Protein AF-A0A7T1MFI9-F1 (afdb_monomer)

Sequence (339 aa):
MRSNTWGQFLAPCPDPQATAVLEPGALDSFQLHDSIHRIPADLWSRWVQLCFHFAHLRQGDLEVSCRLLRHEEDRSQWRLLIPHQEVSGASVRIDSFDAAIDIATGELVELYPPEGWVPAGSSHSHNTMTLDRFSSIDDASELGCPGLHIVLSHINTTRRTYLATASITANHRRFYLPDAAAVIDLTPIAATFHPAVLEVIQPQRPSRGWLLPVPSPTRQSRSACRTERPAHLSPSFTHEAAREPDSWPTSEAQEDLDWALHAVWEAIQEAFLCAEAYQLDRDDVLAEVIDAIRHSYAQHSTLLDNPLTWLDDHDLDHPSDGTDRPVPSTPQGLPISEW

Radius of gyration: 28.03 Å; Cα contacts (8 Å, |Δi|>4): 430; chains: 1; bounding box: 81×83×74 Å

Nearest PDB structures (foldseek):
  4d10-assembly1_N  TM=3.549E-01  e=3.007E-03  Homo sapiens
  2o96-assembly1_B  TM=3.688E-01  e=2.873E-02  Homo sapiens
  7nvu-assembly1_M  TM=2.340E-01  e=8.104E+00  Homo sapiens

Structure (mmCIF, N/CA/C/O backbone):
data_AF-A0A7T1MFI9-F1
#
_entry.id   AF-A0A7T1MFI9-F1
#
loop_
_atom_site.group_PDB
_atom_site.id
_atom_site.type_symbol
_atom_site.label_atom_id
_atom_site.label_alt_id
_atom_site.label_comp_id
_atom_site.label_asym_id
_atom_site.label_entity_id
_atom_site.label_seq_id
_atom_site.pdbx_PDB_ins_code
_atom_site.Cartn_x
_atom_site.Cartn_y
_atom_site.Cartn_z
_atom_site.occupancy
_atom_site.B_iso_or_equiv
_atom_site.auth_seq_id
_atom_site.auth_comp_id
_atom_site.auth_asym_id
_atom_site.auth_atom_id
_atom_site.pdbx_PDB_model_num
ATOM 1 N N . MET A 1 1 ? -0.229 6.244 35.120 1.00 29.30 1 MET A N 1
ATOM 2 C CA . MET A 1 1 ? 0.637 6.943 34.148 1.00 29.30 1 MET A CA 1
ATOM 3 C C . MET A 1 1 ? -0.008 6.765 32.787 1.00 29.30 1 MET A C 1
ATOM 5 O O . MET A 1 1 ? -0.295 5.632 32.435 1.00 29.30 1 MET A O 1
ATOM 9 N N . ARG A 1 2 ? -0.394 7.865 32.130 1.00 26.20 2 ARG A N 1
ATOM 10 C CA . ARG A 1 2 ? -1.126 7.856 30.853 1.00 26.20 2 ARG A CA 1
ATOM 11 C C . ARG A 1 2 ? -0.130 7.632 29.711 1.00 26.20 2 ARG A C 1
ATOM 13 O O . ARG A 1 2 ? 0.966 8.179 29.768 1.00 26.20 2 ARG A O 1
ATOM 20 N N . SER A 1 3 ? -0.507 6.770 28.770 1.00 27.55 3 SER A N 1
ATOM 21 C CA . SER A 1 3 ? 0.304 6.262 27.663 1.00 27.55 3 SER A CA 1
ATOM 22 C C . SER A 1 3 ? 0.828 7.380 26.766 1.00 27.55 3 SER A C 1
ATOM 24 O O . SER A 1 3 ? 0.120 8.348 26.494 1.00 27.55 3 SER A O 1
ATOM 26 N N . ASN A 1 4 ? 2.068 7.218 26.304 1.00 26.45 4 ASN A N 1
ATOM 27 C CA . ASN A 1 4 ? 2.730 8.137 25.388 1.00 26.45 4 ASN A CA 1
ATOM 28 C C . ASN A 1 4 ? 1.965 8.207 24.062 1.00 26.45 4 ASN A C 1
ATOM 30 O O . ASN A 1 4 ? 2.011 7.290 23.248 1.00 26.45 4 ASN A O 1
ATOM 34 N N . THR A 1 5 ? 1.265 9.316 23.865 1.00 30.05 5 THR A N 1
ATOM 35 C CA . THR A 1 5 ? 0.785 9.786 22.571 1.00 30.05 5 THR A CA 1
ATOM 36 C C . THR A 1 5 ? 1.984 10.153 21.701 1.00 30.05 5 THR A C 1
ATOM 38 O O . THR A 1 5 ? 2.697 11.105 22.018 1.00 30.05 5 THR A O 1
ATOM 41 N N . TRP A 1 6 ? 2.200 9.349 20.655 1.00 32.59 6 TRP A N 1
ATOM 42 C CA . TRP A 1 6 ? 2.695 9.716 19.323 1.00 32.59 6 TRP A CA 1
ATOM 43 C C . TRP A 1 6 ? 3.402 11.075 19.263 1.00 32.59 6 TRP A C 1
ATOM 45 O O . TRP A 1 6 ? 2.764 12.119 19.123 1.00 32.59 6 TRP A O 1
ATOM 55 N N . GLY A 1 7 ? 4.729 11.088 19.386 1.00 26.81 7 GLY A N 1
ATOM 56 C CA . GLY A 1 7 ? 5.462 12.328 19.157 1.00 26.81 7 GLY A CA 1
ATOM 57 C C . GLY A 1 7 ? 5.506 12.606 17.655 1.00 26.81 7 GLY A C 1
ATOM 58 O O . GLY A 1 7 ? 5.959 11.774 16.891 1.00 26.81 7 GLY A O 1
ATOM 59 N N . GLN A 1 8 ? 4.962 13.742 17.231 1.00 40.41 8 GLN A N 1
ATOM 60 C CA . GLN A 1 8 ? 5.213 14.416 15.944 1.00 40.41 8 GLN A CA 1
ATOM 61 C C . GLN A 1 8 ? 5.406 13.478 14.734 1.00 40.41 8 GLN A C 1
ATOM 63 O O . GLN A 1 8 ? 6.438 13.442 14.070 1.00 40.41 8 GLN A O 1
ATOM 68 N N . PHE A 1 9 ? 4.322 12.725 14.540 1.00 39.09 9 PHE A N 1
ATOM 69 C CA . PHE A 1 9 ? 3.905 11.761 13.520 1.00 39.09 9 PHE A CA 1
ATOM 70 C C . PHE A 1 9 ? 4.658 10.438 13.385 1.00 39.09 9 PHE A C 1
ATOM 72 O O . PHE A 1 9 ? 3.989 9.466 13.056 1.00 39.09 9 PHE A O 1
ATOM 79 N N . LEU A 1 10 ? 5.924 10.333 13.806 1.00 36.28 10 LEU A N 1
ATOM 80 C CA . LEU A 1 10 ? 6.631 9.061 14.070 1.00 36.28 10 LEU A CA 1
ATOM 81 C C . LEU A 1 10 ? 7.832 9.266 15.028 1.00 36.28 10 LEU A C 1
ATOM 83 O O . LEU A 1 10 ? 8.977 8.980 14.688 1.00 36.28 10 LEU A O 1
ATOM 87 N N . ALA A 1 11 ? 7.623 9.794 16.235 1.00 28.80 11 ALA A N 1
ATOM 88 C CA . ALA A 1 11 ? 8.682 9.876 17.241 1.00 28.80 11 ALA A CA 1
ATOM 89 C C . ALA A 1 11 ? 8.833 8.538 17.983 1.00 28.80 11 ALA A C 1
ATOM 91 O O . ALA A 1 11 ? 7.830 7.898 18.316 1.00 28.80 11 ALA A O 1
ATOM 92 N N . PRO A 1 12 ? 10.077 8.150 18.304 1.00 33.72 12 PRO A N 1
ATOM 93 C CA . PRO A 1 12 ? 10.402 6.879 18.935 1.00 33.72 12 PRO A CA 1
ATOM 94 C C . PRO A 1 12 ? 9.632 6.633 20.242 1.00 33.72 12 PRO A C 1
ATOM 96 O O . PRO A 1 12 ? 9.554 7.484 21.132 1.00 33.72 12 PRO A O 1
ATOM 99 N N . CYS A 1 13 ? 9.106 5.409 20.353 1.00 38.06 13 CYS A N 1
ATOM 100 C CA . CYS A 1 13 ? 8.680 4.768 21.597 1.00 38.06 13 CYS A CA 1
ATOM 101 C C . CYS A 1 13 ? 9.869 4.723 22.592 1.00 38.06 13 CYS A C 1
ATOM 103 O O . CYS A 1 13 ? 11.012 4.823 22.144 1.00 38.06 13 CYS A O 1
ATOM 105 N N . PRO A 1 14 ? 9.669 4.581 23.921 1.00 36.59 14 PRO A N 1
ATOM 106 C CA . PRO A 1 14 ? 10.748 4.561 24.913 1.00 36.59 14 PRO A CA 1
ATOM 107 C C . PRO A 1 14 ? 11.651 3.311 24.831 1.00 36.59 14 PRO A C 1
ATOM 109 O O . PRO A 1 14 ? 11.695 2.506 25.751 1.00 36.59 14 PRO A O 1
ATOM 112 N N . ASP A 1 15 ? 12.402 3.169 23.744 1.00 42.00 15 ASP A N 1
ATOM 113 C CA . ASP A 1 15 ? 13.745 2.589 23.703 1.00 42.00 15 ASP A CA 1
ATOM 114 C C . ASP A 1 15 ? 14.567 3.365 22.655 1.00 42.00 15 ASP A C 1
ATOM 116 O O . ASP A 1 15 ? 14.839 2.872 21.561 1.00 42.00 15 ASP A O 1
ATOM 120 N N . PRO A 1 16 ? 14.953 4.620 22.953 1.00 40.53 16 PRO A N 1
ATOM 121 C CA . PRO A 1 16 ? 15.651 5.490 22.008 1.00 40.53 16 PRO A CA 1
ATOM 122 C C . PRO A 1 16 ? 17.082 5.029 21.682 1.00 40.53 16 PRO A C 1
ATOM 124 O O . PRO A 1 16 ? 17.798 5.756 20.995 1.00 40.53 16 PRO A O 1
ATOM 127 N N . GLN A 1 17 ? 17.533 3.873 22.186 1.00 39.91 17 GLN A N 1
ATOM 128 C CA . GLN A 1 17 ? 18.858 3.337 21.879 1.00 39.91 17 GLN A CA 1
ATOM 129 C C . GLN A 1 17 ? 18.856 1.954 21.216 1.00 39.91 17 GLN A C 1
ATOM 131 O O . GLN A 1 17 ? 19.933 1.523 20.809 1.00 39.91 17 GLN A O 1
ATOM 136 N N . ALA A 1 18 ? 17.716 1.256 21.104 1.00 43.00 18 ALA A N 1
ATOM 137 C CA . ALA A 1 18 ? 17.672 -0.122 20.594 1.00 43.00 18 ALA A CA 1
ATOM 138 C C . ALA A 1 18 ? 18.755 -1.015 21.246 1.00 43.00 18 ALA A C 1
ATOM 1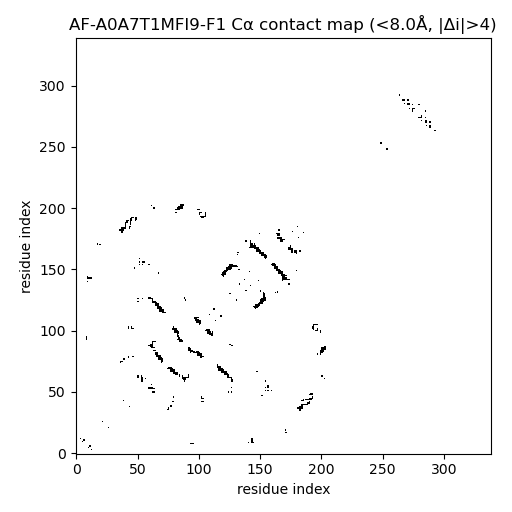40 O O . ALA A 1 18 ? 19.453 -1.778 20.577 1.00 43.00 18 ALA A O 1
ATOM 141 N N . THR A 1 19 ? 18.968 -0.859 22.559 1.00 40.06 19 THR A N 1
ATOM 142 C CA . THR A 1 19 ? 20.114 -1.483 23.265 1.00 40.06 19 THR A CA 1
ATOM 143 C C . THR A 1 19 ? 19.919 -2.954 23.585 1.00 40.06 19 THR A C 1
ATOM 145 O O . THR A 1 19 ? 20.857 -3.614 24.037 1.00 40.06 19 THR A O 1
ATOM 148 N N . ALA A 1 20 ? 18.737 -3.499 23.308 1.00 41.00 20 ALA A N 1
ATOM 149 C CA . ALA A 1 20 ? 18.560 -4.934 23.245 1.00 41.00 20 ALA A CA 1
ATOM 150 C C . ALA A 1 20 ? 19.338 -5.466 22.032 1.00 41.00 20 ALA A C 1
ATOM 152 O O . ALA A 1 20 ? 18.823 -5.567 20.918 1.00 41.00 20 ALA A O 1
ATOM 153 N N . VAL A 1 21 ? 20.609 -5.804 22.256 1.00 44.31 21 VAL A N 1
ATOM 154 C CA . VAL A 1 21 ? 21.359 -6.676 21.359 1.00 44.31 21 VAL A CA 1
ATOM 155 C C . VAL A 1 21 ? 20.561 -7.971 21.287 1.00 44.31 21 VAL A C 1
ATOM 157 O O . VAL A 1 21 ? 20.540 -8.755 22.231 1.00 44.31 21 VAL A O 1
ATOM 160 N N . LEU A 1 22 ? 19.844 -8.161 20.181 1.00 44.41 22 LEU A N 1
ATOM 161 C CA . LEU A 1 22 ? 19.311 -9.465 19.832 1.00 44.41 22 LEU A CA 1
ATOM 162 C C . LEU A 1 22 ? 20.515 -10.403 19.749 1.00 44.41 22 LEU A C 1
ATOM 164 O O . LEU A 1 22 ? 21.368 -10.232 18.875 1.00 44.41 22 LEU A O 1
ATOM 168 N N . GLU A 1 23 ? 20.606 -11.329 20.703 1.00 49.91 23 GLU A N 1
ATOM 169 C CA . GLU A 1 23 ? 21.609 -12.391 20.697 1.00 49.91 23 GLU A CA 1
ATOM 170 C C . GLU A 1 23 ? 21.606 -13.074 19.317 1.00 49.91 23 GLU A C 1
ATOM 172 O O . GLU A 1 23 ? 20.541 -13.164 18.702 1.00 49.91 23 GLU A O 1
ATOM 177 N N . PRO A 1 24 ? 22.744 -13.573 18.804 1.00 47.91 24 PRO A N 1
ATOM 178 C CA . PRO A 1 24 ? 22.820 -14.179 17.471 1.00 47.91 24 PRO A CA 1
ATOM 179 C C . PRO A 1 24 ? 21.733 -15.233 17.175 1.00 47.91 24 PRO A C 1
ATOM 181 O O . PRO A 1 24 ? 21.293 -15.333 16.037 1.00 47.91 24 PRO A O 1
ATOM 184 N N . GLY A 1 25 ? 21.228 -15.938 18.198 1.00 46.06 25 GLY A N 1
ATOM 185 C CA . GLY A 1 25 ? 20.122 -16.902 18.073 1.00 46.06 25 GLY A CA 1
ATOM 186 C C . GLY A 1 25 ? 18.699 -16.316 18.111 1.00 46.06 25 GLY A C 1
ATOM 187 O O . GLY A 1 25 ? 17.734 -17.032 17.865 1.00 46.06 25 GLY A O 1
ATOM 188 N N . ALA A 1 26 ? 18.519 -15.027 18.405 1.00 45.28 26 ALA A N 1
ATOM 189 C CA . ALA A 1 26 ? 17.205 -14.383 18.360 1.00 45.28 26 ALA A CA 1
ATOM 190 C C . ALA A 1 26 ? 16.721 -14.168 16.914 1.00 45.28 26 ALA A C 1
ATOM 192 O O . ALA A 1 26 ? 15.517 -14.109 16.668 1.00 45.28 26 ALA A O 1
ATOM 193 N N . LEU A 1 27 ? 17.647 -14.121 15.950 1.00 45.91 27 LEU A N 1
ATOM 194 C CA . LEU A 1 27 ? 17.333 -14.086 14.520 1.00 45.91 27 LEU A CA 1
ATOM 195 C C . LEU A 1 27 ? 16.913 -15.457 13.979 1.00 45.91 27 LEU A C 1
ATOM 197 O O . LEU A 1 27 ? 16.028 -15.512 13.131 1.00 45.91 27 LEU A O 1
ATOM 201 N N . ASP A 1 28 ? 17.439 -16.551 14.542 1.00 44.19 28 ASP A N 1
ATOM 202 C CA . ASP A 1 28 ? 17.020 -17.922 14.199 1.00 44.19 28 ASP A CA 1
ATOM 203 C C . ASP A 1 28 ? 15.538 -18.179 14.541 1.00 44.19 28 ASP A C 1
ATOM 205 O O . ASP A 1 28 ? 14.906 -19.086 13.995 1.00 44.19 28 ASP A O 1
ATOM 209 N N . SER A 1 29 ? 14.972 -17.352 15.430 1.00 41.22 29 SER A N 1
ATOM 210 C CA . SER A 1 29 ? 13.567 -17.386 15.845 1.00 41.22 29 SER A CA 1
ATOM 211 C C . SER A 1 29 ? 12.644 -16.423 15.089 1.00 41.22 29 SER A C 1
ATOM 213 O O . SER A 1 29 ? 11.431 -16.482 15.291 1.00 41.22 29 SER A O 1
ATOM 215 N N . PHE A 1 30 ? 13.168 -15.568 14.199 1.00 47.62 30 PHE A N 1
ATOM 216 C CA . PHE A 1 30 ? 12.350 -14.699 13.340 1.00 47.62 30 PHE A CA 1
ATOM 217 C C . PHE A 1 30 ? 11.821 -15.486 12.134 1.00 47.62 30 PHE A C 1
ATOM 219 O O . PHE A 1 30 ? 12.081 -15.185 10.973 1.00 47.62 30 PHE A O 1
ATOM 226 N N . GLN A 1 31 ? 11.074 -16.544 12.428 1.00 51.88 31 GLN A N 1
ATOM 227 C CA . GLN A 1 31 ? 10.309 -17.273 11.432 1.00 51.88 31 GLN A CA 1
ATOM 228 C C . GLN A 1 31 ? 8.936 -16.618 11.330 1.00 51.88 31 GLN A C 1
ATOM 230 O O . GLN A 1 31 ? 8.268 -16.377 12.341 1.00 51.88 31 GLN A O 1
ATOM 235 N N . LEU A 1 32 ? 8.512 -16.314 10.102 1.00 55.94 32 LEU A N 1
ATOM 236 C CA . LEU A 1 32 ? 7.108 -16.027 9.847 1.00 55.94 32 LEU A CA 1
ATOM 237 C C . LEU A 1 32 ? 6.316 -17.237 10.337 1.00 55.94 32 LEU A C 1
ATOM 239 O O . LEU A 1 32 ? 6.547 -18.355 9.891 1.00 55.94 32 LEU A O 1
ATOM 243 N N . HIS A 1 33 ? 5.423 -17.020 11.297 1.00 63.56 33 HIS A N 1
ATOM 244 C CA . HIS A 1 33 ? 4.591 -18.099 11.801 1.00 63.56 33 HIS A CA 1
ATOM 245 C C . HIS A 1 33 ? 3.706 -18.616 10.658 1.00 63.56 33 HIS A C 1
ATOM 247 O O . HIS A 1 33 ? 3.069 -17.810 9.979 1.00 63.56 33 HIS A O 1
ATOM 253 N N . ASP A 1 34 ? 3.597 -19.935 10.484 1.00 62.00 34 ASP A N 1
ATOM 254 C CA . ASP A 1 34 ? 2.819 -20.553 9.390 1.00 62.00 34 ASP A CA 1
ATOM 255 C C . ASP A 1 34 ? 1.342 -20.111 9.362 1.00 62.00 34 ASP A C 1
ATOM 257 O O . ASP A 1 34 ? 0.653 -20.217 8.353 1.00 62.00 34 ASP A O 1
ATOM 261 N N . SER A 1 35 ? 0.839 -19.585 10.481 1.00 65.25 35 SER A N 1
ATOM 262 C CA . SER A 1 35 ? -0.521 -19.052 10.612 1.00 65.25 35 SER A CA 1
ATOM 263 C C . SER A 1 35 ? -0.665 -17.572 10.220 1.00 65.25 35 SER A C 1
ATOM 265 O O . SER A 1 35 ? -1.648 -16.928 10.608 1.00 65.25 35 SER A O 1
ATOM 267 N N . ILE A 1 36 ? 0.320 -16.962 9.557 1.00 77.19 36 ILE A N 1
ATOM 268 C CA . ILE A 1 36 ? 0.174 -15.587 9.077 1.00 77.19 36 ILE A CA 1
ATOM 269 C C . ILE A 1 36 ? -0.830 -15.577 7.926 1.00 77.19 36 ILE A C 1
ATOM 271 O O . ILE A 1 36 ? -0.583 -16.066 6.829 1.00 77.19 36 ILE A O 1
ATOM 275 N N . HIS A 1 37 ? -1.992 -14.989 8.194 1.00 88.88 37 HIS A N 1
ATOM 276 C CA . HIS A 1 37 ? -2.961 -14.674 7.160 1.00 88.88 37 HIS A CA 1
ATOM 277 C C . HIS A 1 37 ? -2.408 -13.562 6.277 1.00 88.88 37 HIS A C 1
ATOM 279 O O . HIS A 1 37 ? -2.147 -12.458 6.760 1.00 88.88 37 HIS A O 1
ATOM 285 N N . ARG A 1 38 ? -2.242 -13.871 4.993 1.00 94.81 38 ARG A N 1
ATOM 286 C CA . ARG A 1 38 ? -1.813 -12.919 3.968 1.00 94.81 38 ARG A CA 1
ATOM 287 C C . ARG A 1 38 ? -2.823 -11.783 3.821 1.00 94.81 38 ARG A C 1
ATOM 289 O O . ARG A 1 38 ? -4.011 -11.980 4.083 1.00 94.81 38 ARG A O 1
ATOM 296 N N . ILE A 1 39 ? -2.357 -10.626 3.360 1.00 97.38 39 ILE A N 1
ATOM 297 C CA . ILE A 1 39 ? -3.240 -9.564 2.875 1.00 97.38 39 ILE A CA 1
ATOM 298 C C . ILE A 1 39 ? -4.048 -10.136 1.699 1.00 97.38 39 ILE A C 1
ATOM 300 O O . ILE A 1 39 ? -3.435 -10.654 0.760 1.00 97.38 39 ILE A O 1
ATOM 304 N N . PRO A 1 40 ? -5.391 -10.083 1.736 1.00 98.00 40 PRO A N 1
ATOM 305 C CA . PRO A 1 40 ? -6.227 -10.623 0.673 1.00 98.00 40 PRO A CA 1
ATOM 306 C C . PRO A 1 40 ? -5.970 -9.960 -0.684 1.00 98.00 40 PRO A C 1
ATOM 308 O O . PRO A 1 40 ? -5.698 -8.759 -0.769 1.00 98.00 40 PRO A O 1
ATOM 311 N N . ALA A 1 41 ? -6.109 -10.746 -1.751 1.00 97.81 41 ALA A N 1
ATOM 312 C CA . ALA A 1 41 ? -5.828 -10.310 -3.115 1.00 97.81 41 ALA A CA 1
ATOM 313 C C . ALA A 1 41 ? -6.739 -9.165 -3.577 1.00 97.81 41 ALA A C 1
ATOM 315 O O . ALA A 1 41 ? -6.314 -8.318 -4.362 1.00 97.81 41 ALA A O 1
ATOM 316 N N . ASP A 1 42 ? -7.977 -9.102 -3.078 1.00 98.00 42 ASP A N 1
ATOM 317 C CA . ASP A 1 42 ? -8.913 -8.032 -3.419 1.00 98.00 42 ASP A CA 1
ATOM 318 C C . ASP A 1 42 ? -8.440 -6.681 -2.865 1.00 98.00 42 ASP A C 1
ATOM 320 O O . ASP A 1 42 ? -8.411 -5.686 -3.586 1.00 98.00 42 ASP A O 1
ATOM 324 N N . LEU A 1 43 ? -8.008 -6.655 -1.609 1.00 98.31 43 LEU A N 1
ATOM 325 C CA . LEU A 1 43 ? -7.532 -5.486 -0.897 1.00 98.31 43 LEU A CA 1
ATOM 326 C C . LEU A 1 43 ? -6.179 -5.039 -1.446 1.00 98.31 43 LEU A C 1
ATOM 328 O O . LEU A 1 43 ? -5.977 -3.848 -1.687 1.00 98.31 43 LEU A O 1
ATOM 332 N N . TRP A 1 44 ? -5.286 -5.993 -1.722 1.00 98.25 44 TRP A N 1
ATOM 333 C CA . TRP A 1 44 ? -4.003 -5.704 -2.351 1.00 98.25 44 TRP A CA 1
ATOM 334 C C . TRP A 1 44 ? -4.162 -5.151 -3.771 1.00 98.25 44 TRP A C 1
ATOM 336 O O . TRP A 1 44 ? -3.535 -4.152 -4.114 1.00 98.25 44 TRP A O 1
ATOM 346 N N . SER A 1 45 ? -5.058 -5.723 -4.581 1.00 97.75 45 SER A N 1
ATOM 347 C CA . SER A 1 45 ? -5.314 -5.236 -5.943 1.00 97.75 45 SER A CA 1
ATOM 348 C C . SER A 1 45 ? -5.826 -3.791 -5.950 1.00 97.75 45 SER A C 1
ATOM 350 O O . SER A 1 45 ? -5.413 -3.005 -6.801 1.00 97.75 45 SER A O 1
ATOM 352 N N . ARG A 1 46 ? -6.651 -3.387 -4.971 1.00 98.44 46 ARG A N 1
ATOM 353 C CA . ARG A 1 46 ? -7.091 -1.983 -4.824 1.00 98.44 46 ARG A CA 1
ATOM 354 C C . ARG A 1 46 ? -5.923 -1.039 -4.557 1.00 98.44 46 ARG A C 1
ATOM 356 O O . ARG A 1 46 ? -5.877 0.043 -5.139 1.00 98.44 46 ARG A O 1
ATOM 363 N N . TRP A 1 47 ? -4.989 -1.451 -3.700 1.00 98.44 47 TRP A N 1
ATOM 364 C CA . TRP A 1 47 ? -3.777 -0.689 -3.406 1.00 98.44 47 TRP A CA 1
ATOM 365 C C . TRP A 1 47 ? -2.884 -0.547 -4.631 1.00 98.44 47 TRP A C 1
ATOM 367 O O . TRP A 1 47 ? -2.520 0.566 -4.998 1.00 98.44 47 TRP A O 1
ATOM 377 N N . VAL A 1 48 ? -2.635 -1.654 -5.331 1.00 97.31 48 VAL A N 1
ATOM 378 C CA . VAL A 1 48 ? -1.907 -1.656 -6.602 1.00 97.31 48 VAL A CA 1
ATOM 379 C C . VAL A 1 48 ? -2.555 -0.679 -7.588 1.00 97.31 48 VAL A C 1
ATOM 381 O O . VAL A 1 48 ? -1.866 0.183 -8.127 1.00 97.31 48 VAL A O 1
ATOM 384 N N . GLN A 1 49 ? -3.878 -0.731 -7.782 1.00 97.44 49 GLN A N 1
ATOM 385 C CA . GLN A 1 49 ? -4.578 0.198 -8.679 1.00 97.44 49 GLN A CA 1
ATOM 386 C C . GLN A 1 49 ? -4.409 1.668 -8.274 1.00 97.44 49 GLN A C 1
ATOM 388 O O . GLN A 1 49 ? -4.299 2.525 -9.152 1.00 97.44 49 GLN A O 1
ATOM 393 N N . LEU A 1 50 ? -4.358 1.972 -6.974 1.00 97.31 50 LEU A N 1
ATOM 394 C CA . LEU A 1 50 ? -4.094 3.327 -6.490 1.00 97.31 50 LEU A CA 1
ATOM 395 C C . LEU A 1 50 ? -2.677 3.779 -6.864 1.00 97.31 50 LEU A C 1
ATOM 397 O O . LEU A 1 50 ? -2.511 4.876 -7.397 1.00 97.31 50 LEU A O 1
ATOM 401 N N . CYS A 1 51 ? -1.673 2.918 -6.686 1.00 96.25 51 CYS A N 1
ATOM 402 C CA . CYS A 1 51 ? -0.302 3.199 -7.115 1.00 96.25 51 CYS A CA 1
ATOM 403 C C . CYS A 1 51 ? -0.220 3.421 -8.634 1.00 96.25 51 CYS A C 1
ATOM 405 O O . CYS A 1 51 ? 0.351 4.412 -9.083 1.00 96.25 51 CYS A O 1
ATOM 407 N N . PHE A 1 52 ? -0.869 2.569 -9.436 1.00 95.19 52 PHE A N 1
ATOM 408 C CA . PHE A 1 52 ? -0.946 2.742 -10.893 1.00 95.19 52 PHE A CA 1
ATOM 409 C C . PHE A 1 52 ? -1.627 4.052 -11.300 1.00 95.19 52 PHE A C 1
ATOM 411 O O . PHE A 1 52 ? -1.190 4.690 -12.258 1.00 95.19 52 PHE A O 1
ATOM 418 N N . HIS A 1 53 ? -2.681 4.465 -10.591 1.00 95.06 53 HIS A N 1
ATOM 419 C CA . HIS A 1 53 ? -3.363 5.731 -10.849 1.00 95.06 53 HIS A CA 1
ATOM 420 C C . HIS A 1 53 ? -2.404 6.920 -10.705 1.00 95.06 53 HIS A C 1
ATOM 422 O O . HIS A 1 53 ? -2.320 7.756 -11.607 1.00 95.06 53 HIS A O 1
ATOM 428 N N . PHE A 1 54 ? -1.647 6.977 -9.607 1.00 93.62 54 PHE A N 1
ATOM 429 C CA . PHE A 1 54 ? -0.716 8.078 -9.348 1.00 93.62 54 PHE A CA 1
ATOM 430 C C . PHE A 1 54 ? 0.554 8.008 -10.201 1.00 93.62 54 PHE A C 1
ATOM 432 O O . PHE A 1 54 ? 1.002 9.047 -10.693 1.00 93.62 54 PHE A O 1
ATOM 439 N N . ALA A 1 55 ? 1.054 6.805 -10.494 1.00 91.69 55 ALA A N 1
ATOM 440 C CA . ALA A 1 55 ? 2.107 6.608 -11.483 1.00 91.69 55 ALA A CA 1
ATOM 441 C C . ALA A 1 55 ? 1.670 7.119 -12.868 1.00 91.69 55 ALA A C 1
ATOM 443 O O . ALA A 1 55 ? 2.422 7.812 -13.543 1.00 91.69 55 ALA A O 1
ATOM 444 N N . HIS A 1 56 ? 0.430 6.867 -13.292 1.00 90.81 56 HIS A N 1
ATOM 445 C CA . HIS A 1 56 ? -0.060 7.355 -14.582 1.00 90.81 56 HIS A CA 1
ATOM 446 C C . HIS A 1 56 ? -0.259 8.882 -14.606 1.00 90.81 56 HIS A C 1
ATOM 448 O O . HIS A 1 56 ? 0.124 9.539 -15.573 1.00 90.81 56 HIS A O 1
ATOM 454 N N . LEU A 1 57 ? -0.810 9.465 -13.534 1.00 88.12 57 LEU A N 1
ATOM 455 C CA . LEU A 1 57 ? -1.188 10.884 -13.466 1.00 88.12 57 LEU A CA 1
ATOM 456 C C . LEU A 1 57 ? -0.025 11.858 -13.742 1.00 88.12 57 LEU A C 1
ATOM 458 O O . LEU A 1 57 ? -0.248 12.962 -14.249 1.00 88.12 57 LEU A O 1
ATOM 462 N N . ARG A 1 58 ? 1.210 11.475 -13.400 1.00 80.56 58 ARG A N 1
ATOM 463 C CA . ARG A 1 58 ? 2.428 12.281 -13.605 1.00 80.56 58 ARG A CA 1
ATOM 464 C C . ARG A 1 58 ? 3.588 11.479 -14.203 1.00 80.56 58 ARG A C 1
ATOM 466 O O . ARG A 1 58 ? 4.732 11.787 -13.911 1.00 80.56 58 ARG A O 1
ATOM 473 N N . GLN A 1 59 ? 3.302 10.469 -15.027 1.00 77.44 59 GLN A N 1
ATOM 474 C CA . GLN A 1 59 ? 4.336 9.675 -15.719 1.00 77.44 59 GLN A CA 1
ATOM 475 C C . GLN A 1 59 ? 5.411 9.078 -14.784 1.00 77.44 59 GLN A C 1
ATOM 477 O O . GLN A 1 59 ? 6.576 8.986 -15.141 1.00 77.44 59 GLN A O 1
ATOM 482 N N . GLY A 1 60 ? 5.007 8.657 -13.587 1.00 67.50 60 GLY A N 1
ATOM 483 C CA . GLY A 1 60 ? 5.862 8.041 -12.577 1.00 67.50 60 GLY A CA 1
ATOM 484 C C . GLY A 1 60 ? 6.134 8.941 -11.374 1.00 67.50 60 GLY A C 1
ATOM 485 O O . GLY A 1 60 ? 6.405 8.434 -10.297 1.00 67.50 60 GLY A O 1
ATOM 486 N N . ASP A 1 61 ? 5.945 10.252 -11.466 1.00 79.19 61 ASP A N 1
ATOM 487 C CA . ASP A 1 61 ? 6.459 11.176 -10.443 1.00 79.19 61 ASP A CA 1
ATOM 488 C C . ASP A 1 61 ? 5.595 11.336 -9.177 1.00 79.19 61 ASP A C 1
ATOM 490 O O . ASP A 1 61 ? 5.694 12.364 -8.511 1.00 79.19 61 ASP A O 1
ATOM 494 N N . LEU A 1 62 ? 4.701 10.411 -8.821 1.00 89.38 62 LEU A N 1
ATOM 495 C CA . LEU A 1 62 ? 3.913 10.536 -7.583 1.00 89.38 62 LEU A CA 1
ATOM 496 C C . LEU A 1 62 ? 3.881 9.241 -6.786 1.00 89.38 62 LEU A C 1
ATOM 498 O O . LEU A 1 62 ? 3.094 8.339 -7.075 1.00 89.38 62 LEU A O 1
ATOM 502 N N . GLU A 1 63 ? 4.705 9.182 -5.751 1.00 90.94 63 GLU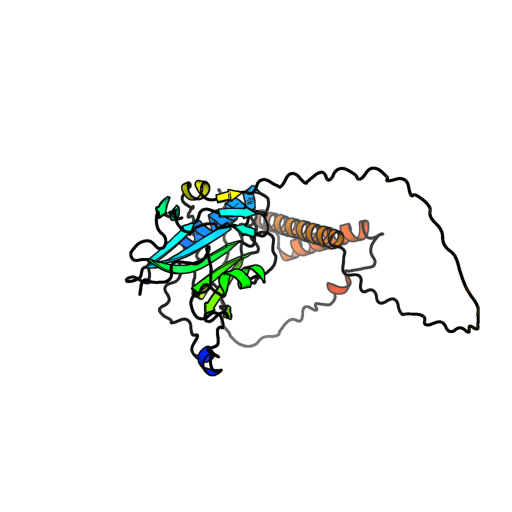 A N 1
ATOM 503 C CA . GLU A 1 63 ? 4.677 8.098 -4.780 1.00 90.94 63 GLU A CA 1
ATOM 504 C C . GLU A 1 63 ? 3.488 8.263 -3.831 1.00 90.94 63 GLU A C 1
ATOM 506 O O . GLU A 1 63 ? 3.147 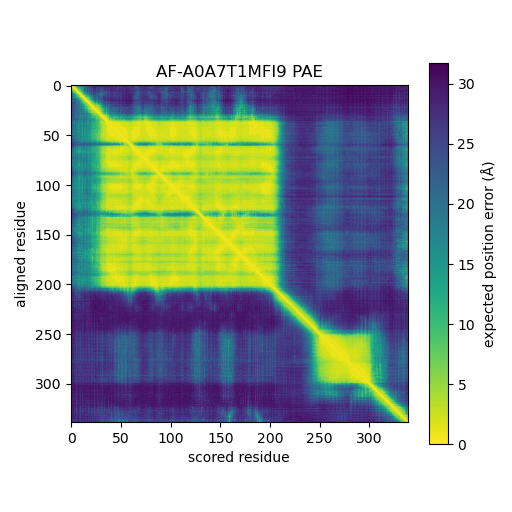9.376 -3.447 1.00 90.94 63 GLU A O 1
ATOM 511 N N . VAL A 1 64 ? 2.842 7.169 -3.441 1.00 95.31 64 VAL A N 1
ATOM 512 C CA . VAL A 1 64 ? 1.755 7.170 -2.451 1.00 95.31 64 VAL A CA 1
ATOM 513 C C . VAL A 1 64 ? 2.073 6.198 -1.327 1.00 95.31 64 VAL A C 1
ATOM 515 O O . VAL A 1 64 ? 2.817 5.238 -1.525 1.00 95.31 64 VAL A O 1
ATOM 518 N N . SER A 1 65 ? 1.488 6.417 -0.149 1.00 96.50 65 SER A N 1
ATOM 519 C CA . SER A 1 65 ? 1.633 5.536 1.012 1.00 96.50 65 SER A CA 1
ATOM 520 C C . SER A 1 65 ? 0.286 5.175 1.645 1.00 96.50 65 SER A C 1
ATOM 522 O O . SER A 1 65 ? -0.680 5.942 1.598 1.00 96.50 65 SER A O 1
ATOM 524 N N . CYS A 1 66 ? 0.227 3.998 2.264 1.00 97.56 66 CYS A N 1
ATOM 525 C CA . CYS A 1 66 ? -0.886 3.527 3.076 1.00 97.56 66 CYS A CA 1
ATOM 526 C C . CYS A 1 66 ? -0.412 2.902 4.396 1.00 97.56 66 CYS A C 1
ATOM 528 O O . CYS A 1 66 ? 0.744 2.493 4.561 1.00 97.56 66 CYS A O 1
ATOM 530 N N . ARG A 1 67 ? -1.341 2.793 5.349 1.00 96.50 67 ARG A N 1
ATOM 531 C CA . ARG A 1 67 ? -1.163 2.041 6.595 1.00 96.50 67 ARG A CA 1
ATOM 532 C C . ARG A 1 67 ? -1.849 0.691 6.504 1.00 96.50 67 ARG A C 1
ATOM 534 O O . ARG A 1 67 ? -3.011 0.605 6.116 1.00 96.50 67 ARG A O 1
ATOM 541 N N . LEU A 1 68 ? -1.129 -0.339 6.933 1.00 96.19 68 LEU A N 1
ATOM 542 C CA . LEU A 1 68 ? -1.639 -1.696 7.060 1.00 96.19 68 LEU A CA 1
ATOM 543 C C . LEU A 1 68 ? -2.145 -1.884 8.486 1.00 96.19 68 LEU A C 1
ATOM 545 O O . LEU A 1 68 ? -1.412 -1.633 9.448 1.00 96.19 68 LEU A O 1
ATOM 549 N N . LEU A 1 69 ? -3.390 -2.319 8.630 1.00 93.62 69 LEU A N 1
ATOM 550 C CA . LEU A 1 69 ? -3.991 -2.639 9.916 1.00 93.62 69 LEU A CA 1
ATOM 551 C C . LEU A 1 69 ? -4.492 -4.073 9.902 1.00 93.62 69 LEU A C 1
ATOM 553 O O . LEU A 1 69 ? -4.944 -4.588 8.878 1.00 93.62 69 LEU A O 1
ATOM 557 N N . ARG A 1 70 ? -4.447 -4.690 11.077 1.00 91.94 70 ARG A N 1
ATOM 558 C CA . ARG A 1 70 ? -4.945 -6.038 11.318 1.00 91.94 70 ARG A CA 1
ATOM 559 C C . ARG A 1 70 ? -5.950 -5.988 12.453 1.00 91.94 70 ARG A C 1
ATOM 561 O O . ARG A 1 70 ? -5.745 -5.245 13.411 1.00 91.94 70 ARG A O 1
ATOM 568 N N . HIS A 1 71 ? -7.030 -6.746 12.352 1.00 92.00 71 HIS A N 1
ATOM 569 C CA . HIS A 1 71 ? -7.997 -6.798 13.442 1.00 92.00 71 HIS A CA 1
ATOM 570 C C . HIS A 1 71 ? -7.381 -7.524 14.652 1.00 92.00 71 HIS A C 1
ATOM 572 O O . HIS A 1 71 ? -6.630 -8.492 14.496 1.00 92.00 71 HIS A O 1
ATOM 578 N N . GLU A 1 72 ? -7.665 -7.036 15.861 1.00 84.69 72 GLU A N 1
ATOM 579 C CA . GLU A 1 72 ? -7.049 -7.518 17.104 1.00 84.69 72 GLU A CA 1
ATOM 580 C C . GLU A 1 72 ? -7.447 -8.970 17.412 1.00 84.69 72 GLU A C 1
ATOM 582 O O . GLU A 1 72 ? -6.584 -9.817 17.663 1.00 84.69 72 GLU A O 1
ATOM 587 N N . GLU A 1 73 ? -8.748 -9.263 17.332 1.00 88.25 73 GLU A N 1
ATOM 588 C CA . GLU A 1 73 ? -9.305 -10.597 17.594 1.00 88.25 73 GLU A CA 1
ATOM 589 C C . GLU A 1 73 ? -9.203 -11.531 16.375 1.00 88.25 73 GLU A C 1
ATOM 591 O O . GLU A 1 73 ? -8.597 -12.601 16.456 1.00 88.25 73 GLU A O 1
ATOM 596 N N . ASP A 1 74 ? -9.754 -11.125 15.225 1.00 92.00 74 ASP A N 1
ATOM 597 C CA . ASP A 1 74 ? -9.681 -11.889 13.979 1.00 92.00 74 ASP A CA 1
ATOM 598 C C . ASP A 1 74 ? -8.499 -11.458 13.105 1.00 92.00 74 ASP A C 1
ATOM 600 O O . ASP A 1 74 ? -8.601 -10.660 12.174 1.00 92.00 74 ASP A O 1
ATOM 604 N N . ARG A 1 75 ? -7.351 -12.075 13.361 1.00 84.25 75 ARG A N 1
ATOM 605 C CA . ARG A 1 75 ? -6.108 -11.827 12.627 1.00 84.25 75 ARG A CA 1
ATOM 606 C C . ARG A 1 75 ? -6.158 -12.187 11.131 1.00 84.25 75 ARG A C 1
ATOM 608 O O . ARG A 1 75 ? -5.141 -12.009 10.458 1.00 84.25 75 ARG A O 1
ATOM 615 N N . SER A 1 76 ? -7.254 -12.720 10.596 1.00 89.19 76 SER A N 1
ATOM 616 C CA . SER A 1 76 ? -7.427 -12.888 9.148 1.00 89.19 76 SER A CA 1
ATOM 617 C C . SER A 1 76 ? -7.911 -11.616 8.447 1.00 89.19 76 SER A C 1
ATOM 619 O O . SER A 1 76 ? -7.746 -11.486 7.234 1.00 89.19 76 SER A O 1
ATOM 621 N N . GLN A 1 77 ? -8.448 -10.656 9.204 1.00 96.06 77 GLN A N 1
ATOM 622 C CA . GLN A 1 77 ? -8.987 -9.416 8.664 1.00 96.06 77 GLN A CA 1
ATOM 623 C C . GLN A 1 77 ? -7.921 -8.327 8.564 1.00 96.06 77 GLN A C 1
ATOM 625 O O . GLN A 1 77 ? -7.157 -8.074 9.502 1.00 96.06 77 GLN A O 1
ATOM 630 N N . TRP A 1 78 ? -7.932 -7.647 7.420 1.00 97.81 78 TRP A N 1
ATOM 631 C CA . TRP A 1 78 ? -7.015 -6.571 7.074 1.00 97.81 78 TRP A CA 1
ATOM 632 C C . TRP A 1 78 ? -7.782 -5.314 6.674 1.00 97.81 78 TRP A C 1
ATOM 634 O O . TRP A 1 78 ? -8.850 -5.396 6.068 1.00 97.81 78 TRP A O 1
ATOM 644 N N . ARG A 1 79 ? -7.198 -4.154 6.976 1.00 97.69 79 ARG A N 1
ATOM 645 C CA . ARG A 1 79 ? -7.609 -2.850 6.445 1.00 97.69 79 ARG A CA 1
ATOM 646 C C . ARG A 1 79 ? -6.396 -2.108 5.917 1.00 97.69 79 ARG A C 1
ATOM 648 O O . ARG A 1 79 ? -5.320 -2.168 6.512 1.00 97.69 79 ARG A O 1
ATOM 655 N N . LEU A 1 80 ? -6.601 -1.388 4.821 1.00 98.44 80 LEU A N 1
ATOM 656 C CA . LEU A 1 80 ? -5.622 -0.473 4.248 1.00 98.44 80 LEU A CA 1
ATOM 657 C C . LEU A 1 80 ? -6.193 0.937 4.336 1.00 98.44 80 LEU A C 1
ATOM 659 O O . LEU A 1 80 ? -7.192 1.246 3.687 1.00 98.44 80 LEU A O 1
ATOM 663 N N . LEU A 1 81 ? -5.563 1.772 5.156 1.00 98.19 81 LEU A N 1
ATOM 664 C CA . LEU A 1 81 ? -5.980 3.156 5.348 1.00 98.19 81 LEU A CA 1
ATOM 665 C C . LEU A 1 81 ? -5.064 4.092 4.566 1.00 98.19 81 LEU A C 1
ATOM 667 O O . LEU A 1 81 ? -3.838 4.009 4.672 1.00 98.19 81 LEU A O 1
ATOM 671 N N . ILE A 1 82 ? -5.672 4.993 3.802 1.00 98.31 82 ILE A N 1
ATOM 672 C CA . ILE A 1 82 ? -5.002 6.054 3.056 1.00 98.31 82 ILE A CA 1
ATOM 673 C C . ILE A 1 82 ? -5.084 7.332 3.900 1.00 98.31 82 ILE A C 1
ATOM 675 O O . ILE A 1 82 ? -6.168 7.909 4.011 1.00 98.31 82 ILE A O 1
ATOM 679 N N . PRO A 1 83 ? -3.987 7.764 4.544 1.00 97.31 83 PRO A N 1
ATOM 680 C CA . PRO A 1 83 ? -3.984 9.002 5.311 1.00 97.31 83 PRO A CA 1
ATOM 681 C C . PRO A 1 83 ? -3.967 10.222 4.392 1.00 97.31 83 PRO A C 1
ATOM 683 O O . PRO A 1 83 ? -3.658 10.120 3.198 1.00 97.31 83 PRO A O 1
ATOM 686 N N . HIS A 1 84 ? -4.226 11.388 4.984 1.00 96.19 84 HIS A N 1
ATOM 687 C CA . HIS A 1 84 ? -3.972 12.647 4.307 1.00 96.19 84 HIS A CA 1
ATOM 688 C C . HIS A 1 84 ? -2.478 12.798 4.015 1.00 96.19 84 HIS A C 1
ATOM 690 O O . HIS A 1 84 ? -1.649 12.764 4.929 1.00 96.19 84 HIS A O 1
ATOM 696 N N . GLN A 1 85 ? -2.133 12.965 2.742 1.00 95.38 85 GLN A N 1
ATOM 697 C CA . GLN A 1 85 ? -0.746 12.964 2.300 1.00 95.38 85 GLN A CA 1
ATOM 698 C C . GLN A 1 85 ? -0.490 13.966 1.181 1.00 95.38 85 GLN A C 1
ATOM 700 O O . GLN A 1 85 ? -1.281 14.103 0.247 1.00 95.38 85 GLN A O 1
ATOM 705 N N . GLU A 1 86 ? 0.647 14.647 1.270 1.00 92.56 86 GLU A N 1
ATOM 706 C CA . GLU A 1 86 ? 1.216 15.414 0.170 1.00 92.56 86 GLU A CA 1
ATOM 707 C C . GLU A 1 86 ? 2.241 14.547 -0.558 1.00 92.56 86 GLU A C 1
ATOM 709 O O . GLU A 1 86 ? 3.171 14.031 0.064 1.00 92.56 86 GLU A O 1
ATOM 714 N N . VAL A 1 87 ? 2.075 14.388 -1.869 1.00 90.56 87 VAL A N 1
ATOM 715 C CA . VAL A 1 87 ? 2.863 13.433 -2.659 1.00 90.56 87 VAL A CA 1
ATOM 716 C C . VAL A 1 87 ? 3.670 14.109 -3.758 1.00 90.56 87 VAL A C 1
ATOM 718 O O . VAL A 1 87 ? 3.228 15.082 -4.374 1.00 90.56 87 VAL A O 1
ATOM 721 N N . SER A 1 88 ? 4.870 13.585 -3.989 1.00 85.75 88 SER A N 1
ATOM 722 C CA . SER A 1 88 ? 5.844 14.034 -4.988 1.00 85.75 88 SER A CA 1
ATOM 723 C C . SER A 1 88 ? 6.628 12.830 -5.534 1.00 85.75 88 SER A C 1
ATOM 725 O O . SER A 1 88 ? 6.394 11.702 -5.103 1.00 85.75 88 SER A O 1
ATOM 727 N N . GLY A 1 89 ? 7.568 13.055 -6.458 1.00 77.38 89 GLY A N 1
ATOM 728 C CA . GLY A 1 89 ? 8.263 11.964 -7.163 1.00 77.38 89 GLY A CA 1
ATOM 729 C C . GLY A 1 89 ? 9.236 11.139 -6.338 1.00 77.38 89 GLY A C 1
ATOM 730 O O . GLY A 1 89 ? 9.659 10.094 -6.806 1.00 77.38 89 GLY A O 1
ATOM 731 N N . ALA A 1 90 ? 9.592 11.595 -5.139 1.00 75.94 90 ALA A N 1
ATOM 732 C CA . ALA A 1 90 ? 10.521 10.887 -4.256 1.00 75.94 90 ALA A CA 1
ATOM 733 C C . ALA A 1 90 ? 10.191 11.095 -2.772 1.00 75.94 90 ALA A C 1
ATOM 735 O O . ALA A 1 90 ? 11.054 10.950 -1.904 1.00 75.94 90 ALA A O 1
ATOM 736 N N . SER A 1 91 ? 8.990 11.598 -2.470 1.00 80.25 91 SER A N 1
ATOM 737 C CA . SER A 1 91 ? 8.591 11.794 -1.083 1.00 80.25 91 SER A CA 1
ATOM 738 C C . SER A 1 91 ? 7.084 11.816 -0.920 1.00 80.25 91 SER A C 1
ATOM 740 O O . SER A 1 91 ? 6.356 12.451 -1.694 1.00 80.25 91 SER A O 1
ATOM 742 N N . VAL A 1 92 ? 6.657 11.165 0.155 1.00 85.88 92 VAL A N 1
ATOM 743 C CA . VAL A 1 92 ? 5.310 11.223 0.701 1.00 85.88 92 VAL A CA 1
ATOM 744 C C . VAL A 1 92 ? 5.398 11.890 2.060 1.00 85.88 92 VAL A C 1
ATOM 746 O O . VAL A 1 92 ? 6.127 11.438 2.944 1.00 85.88 92 VAL A O 1
ATOM 749 N N . ARG A 1 93 ? 4.648 12.971 2.245 1.00 87.88 93 ARG A N 1
ATOM 750 C CA . ARG A 1 93 ? 4.542 13.649 3.531 1.00 87.88 93 ARG A CA 1
ATOM 751 C C . ARG A 1 93 ? 3.166 13.410 4.128 1.00 87.88 93 ARG A C 1
ATOM 753 O O . ARG A 1 93 ? 2.161 13.832 3.564 1.00 87.88 93 ARG A O 1
ATOM 760 N N . ILE A 1 94 ? 3.144 12.786 5.301 1.00 87.31 94 ILE A N 1
ATOM 761 C CA . ILE A 1 94 ? 1.938 12.542 6.090 1.00 87.31 94 ILE A CA 1
ATOM 762 C C . ILE A 1 94 ? 2.058 13.328 7.389 1.00 87.31 94 ILE A C 1
ATOM 764 O O . ILE A 1 94 ? 2.936 13.062 8.209 1.00 87.31 94 ILE A O 1
ATOM 768 N N . ASP A 1 95 ? 1.163 14.293 7.564 1.00 83.31 95 ASP A N 1
ATOM 769 C CA . ASP A 1 95 ? 1.098 15.108 8.774 1.00 83.31 95 ASP A CA 1
ATOM 770 C C . ASP A 1 95 ? 0.137 14.517 9.815 1.00 83.31 95 ASP A C 1
ATOM 772 O O . ASP A 1 95 ? 0.088 15.038 10.912 1.00 83.31 95 ASP A O 1
ATOM 776 N N . SER A 1 96 ? -0.673 13.497 9.509 1.00 86.75 96 SER A N 1
ATOM 777 C CA . SER A 1 96 ? -1.491 12.769 10.495 1.00 86.75 96 SER A CA 1
ATOM 778 C C . SER A 1 96 ? -2.041 11.472 9.901 1.00 86.75 96 SER A C 1
ATOM 780 O O . SER A 1 96 ? -2.277 11.391 8.697 1.00 86.75 96 SER A O 1
ATOM 782 N N . PHE A 1 97 ? -2.280 10.473 10.753 1.00 87.69 97 PHE A N 1
ATOM 783 C CA . PHE A 1 97 ? -3.024 9.260 10.390 1.00 87.69 97 PHE A CA 1
ATOM 784 C C . PHE A 1 97 ? -4.507 9.330 10.772 1.00 87.69 97 PHE A C 1
ATOM 786 O O . PHE A 1 97 ? -5.276 8.458 10.374 1.00 87.69 97 PHE A O 1
ATOM 793 N N . ASP A 1 98 ? -4.906 10.364 11.512 1.00 89.00 98 ASP A N 1
ATOM 794 C CA . ASP A 1 98 ? -6.311 10.689 11.736 1.00 89.00 98 ASP A CA 1
ATOM 795 C C . ASP A 1 98 ? -6.950 11.187 10.436 1.00 89.00 98 ASP A C 1
ATOM 797 O O . ASP A 1 98 ? -6.271 11.729 9.558 1.00 89.00 98 ASP A O 1
ATOM 801 N N . ALA A 1 99 ? -8.269 11.023 10.329 1.00 93.31 99 ALA A N 1
ATOM 802 C CA . ALA A 1 99 ? -9.036 11.314 9.119 1.00 93.31 99 ALA A CA 1
ATOM 803 C C . ALA A 1 99 ? -8.534 10.554 7.870 1.00 93.31 99 ALA A C 1
ATOM 805 O O . ALA A 1 99 ? -8.583 11.069 6.751 1.00 93.31 99 ALA A O 1
ATOM 806 N N . ALA A 1 100 ? -8.052 9.322 8.055 1.00 96.69 100 ALA A N 1
ATOM 807 C CA . ALA A 1 100 ? -7.676 8.440 6.955 1.00 96.69 100 ALA A CA 1
ATOM 808 C C . ALA A 1 100 ? -8.910 7.787 6.315 1.00 96.69 100 ALA A C 1
ATOM 810 O O . ALA A 1 100 ? -9.918 7.561 6.979 1.00 96.69 100 ALA A O 1
ATOM 811 N N . ILE A 1 101 ? -8.823 7.442 5.032 1.00 98.44 101 ILE A N 1
ATOM 812 C CA . ILE A 1 101 ? -9.899 6.770 4.292 1.00 98.44 101 ILE A CA 1
ATOM 813 C C . ILE A 1 101 ? -9.563 5.290 4.121 1.00 98.44 101 ILE A C 1
ATOM 815 O O . ILE A 1 101 ? -8.472 4.950 3.661 1.00 98.44 101 ILE A O 1
ATOM 819 N N . ASP A 1 102 ? -10.496 4.399 4.445 1.00 98.50 102 ASP A N 1
ATOM 820 C CA . ASP A 1 102 ? -10.377 2.980 4.105 1.00 98.50 102 ASP A CA 1
ATOM 821 C C . ASP A 1 102 ? -10.454 2.779 2.583 1.00 98.50 102 ASP A C 1
ATOM 823 O O . ASP A 1 102 ? -11.411 3.198 1.925 1.00 98.50 102 ASP A O 1
ATOM 827 N N . ILE A 1 103 ? -9.440 2.127 2.010 1.00 98.62 103 ILE A N 1
ATOM 828 C CA . ILE A 1 103 ? -9.306 1.981 0.556 1.00 98.62 103 ILE A CA 1
ATOM 829 C C . ILE A 1 103 ? -10.434 1.158 -0.081 1.00 98.62 103 ILE A C 1
ATOM 831 O O . ILE A 1 103 ? -10.729 1.326 -1.268 1.00 98.62 103 ILE A O 1
ATOM 835 N N . ALA A 1 104 ? -11.043 0.241 0.671 1.00 98.25 104 ALA A N 1
ATOM 836 C CA . ALA A 1 104 ? -12.062 -0.663 0.164 1.00 98.25 104 ALA A CA 1
ATOM 837 C C . ALA A 1 104 ? -13.465 -0.077 0.330 1.00 98.25 104 ALA A C 1
ATOM 839 O O . ALA A 1 104 ? -14.265 -0.148 -0.606 1.00 98.25 104 ALA A O 1
ATOM 840 N N . THR A 1 105 ? -13.762 0.497 1.496 1.00 98.25 105 THR A N 1
ATOM 841 C CA . THR A 1 105 ? -15.120 0.947 1.845 1.00 98.25 105 THR A CA 1
ATOM 842 C C . THR A 1 105 ? -15.344 2.441 1.642 1.00 98.25 105 THR A C 1
ATOM 844 O O . THR A 1 105 ? -16.493 2.859 1.520 1.00 98.25 105 THR A O 1
ATOM 847 N N . GLY A 1 106 ? -14.280 3.247 1.609 1.00 98.25 106 GLY A N 1
ATOM 848 C CA . GLY A 1 106 ? -14.386 4.704 1.650 1.00 98.25 106 GLY A CA 1
ATOM 849 C C . GLY A 1 106 ? -14.741 5.266 3.027 1.00 98.25 106 GLY A C 1
ATOM 850 O O . GLY A 1 106 ? -15.006 6.460 3.133 1.00 98.25 106 GLY A O 1
ATOM 851 N N . GLU A 1 107 ? -14.776 4.426 4.066 1.00 98.12 107 GLU A N 1
ATOM 852 C CA . GLU A 1 107 ? -15.030 4.846 5.443 1.00 98.12 107 GLU A CA 1
ATOM 853 C C . GLU A 1 107 ? -13.965 5.852 5.898 1.00 98.12 107 GLU A C 1
ATOM 855 O O . GLU A 1 107 ? -12.766 5.588 5.788 1.00 98.12 107 GLU A O 1
ATOM 860 N N . LEU A 1 108 ? -14.410 6.989 6.439 1.00 97.69 108 LEU A N 1
ATOM 861 C CA . LEU A 1 108 ? -13.543 7.942 7.121 1.00 97.69 108 LEU A CA 1
ATOM 862 C C . LEU A 1 108 ? -13.248 7.446 8.538 1.00 97.69 108 LEU A C 1
ATOM 864 O O . LEU A 1 108 ? -14.134 7.387 9.388 1.00 97.69 108 LEU A O 1
ATOM 868 N N . VAL A 1 109 ? -11.982 7.152 8.799 1.00 96.50 109 VAL A N 1
ATOM 869 C CA . VAL A 1 109 ? -11.457 6.822 10.120 1.00 96.50 109 VAL A CA 1
ATOM 870 C C . VAL A 1 109 ? -10.996 8.111 10.789 1.00 96.50 109 VAL A C 1
ATOM 872 O O . VAL A 1 109 ? -9.908 8.617 10.519 1.00 96.50 109 VAL A O 1
ATOM 875 N N . GLU A 1 110 ? -11.839 8.662 11.663 1.00 94.25 110 GLU A N 1
ATOM 876 C CA . GLU A 1 110 ? -11.560 9.932 12.348 1.00 94.25 110 GLU A CA 1
ATOM 877 C C . GLU A 1 110 ? -10.378 9.841 13.321 1.00 94.25 110 GLU A C 1
ATOM 879 O O . GLU A 1 110 ? -9.630 10.806 13.447 1.00 94.25 110 GLU A O 1
ATOM 884 N N . LEU A 1 111 ? -10.197 8.693 13.984 1.00 92.06 111 LEU A N 1
ATOM 885 C CA . LEU A 1 111 ? -9.140 8.455 14.969 1.00 92.06 111 LEU A CA 1
ATOM 886 C C . LEU A 1 111 ? -8.346 7.203 14.617 1.00 92.06 111 LEU A C 1
ATOM 888 O O . LEU A 1 111 ? -8.924 6.132 14.416 1.00 92.06 111 LEU A O 1
ATOM 892 N N . TYR A 1 112 ? -7.022 7.335 14.594 1.00 89.50 112 TYR A N 1
ATOM 893 C CA . TYR A 1 112 ? -6.121 6.232 14.298 1.00 89.50 112 TYR A CA 1
ATOM 894 C C . TYR A 1 112 ? -5.429 5.658 15.556 1.00 89.50 112 TYR A C 1
ATOM 896 O O . TYR A 1 112 ? -4.879 6.411 16.365 1.00 89.50 112 TYR A O 1
ATOM 904 N N . PRO A 1 113 ? -5.342 4.318 15.690 1.00 91.06 113 PRO A N 1
ATOM 905 C CA . PRO A 1 113 ? -6.067 3.318 14.902 1.00 91.06 113 PRO A CA 1
ATOM 906 C C . PRO A 1 113 ? -7.563 3.272 15.294 1.00 91.06 113 PRO A C 1
ATOM 908 O O . PRO A 1 113 ? -7.902 3.625 16.426 1.00 91.06 113 PRO A O 1
ATOM 911 N N . PRO A 1 114 ? -8.456 2.810 14.397 1.00 90.31 114 PRO A N 1
ATOM 912 C CA . PRO A 1 114 ? -9.853 2.577 14.745 1.00 90.31 114 PRO A CA 1
ATOM 913 C C . PRO A 1 114 ? -9.981 1.473 15.806 1.00 90.31 114 PRO A C 1
ATOM 915 O O . PRO A 1 114 ? -9.136 0.580 15.899 1.00 90.31 114 PRO A O 1
ATOM 918 N N . GLU A 1 115 ? -11.051 1.518 16.602 1.00 93.25 115 GLU A N 1
ATOM 919 C CA . GLU A 1 115 ? -11.305 0.534 17.663 1.00 93.25 115 GLU A CA 1
ATOM 920 C C . GLU A 1 115 ? -11.322 -0.903 17.110 1.00 93.25 115 GLU A C 1
ATOM 922 O O . GLU A 1 115 ? -11.926 -1.174 16.073 1.00 93.25 115 GLU A O 1
ATOM 927 N N . GLY A 1 116 ? -10.636 -1.824 17.797 1.00 89.56 116 GLY A N 1
ATOM 928 C CA . GLY A 1 116 ? -10.498 -3.225 17.380 1.00 89.56 116 GLY A CA 1
ATOM 929 C C . GLY A 1 116 ? -9.430 -3.481 16.309 1.00 89.56 116 GLY A C 1
ATOM 930 O O . GLY A 1 116 ? -9.221 -4.633 15.922 1.00 89.56 116 GLY A O 1
ATOM 931 N N . TRP A 1 117 ? -8.722 -2.446 15.844 1.00 91.56 117 TRP A N 1
ATOM 932 C CA . TRP A 1 117 ? -7.654 -2.567 14.852 1.00 91.56 117 TRP A CA 1
ATOM 933 C C . TRP A 1 117 ? -6.295 -2.196 15.432 1.00 91.56 117 TRP A C 1
ATOM 935 O O . TRP A 1 117 ? -6.140 -1.208 16.147 1.00 91.56 117 TRP A O 1
ATOM 945 N N . VAL A 1 118 ? -5.278 -2.970 15.060 1.00 86.25 118 VAL A N 1
ATOM 946 C CA . VAL A 1 118 ? -3.888 -2.717 15.437 1.00 86.25 118 VAL A CA 1
ATOM 947 C C . VAL A 1 118 ? -3.053 -2.352 14.207 1.00 86.25 118 VAL A C 1
ATOM 949 O O . VAL A 1 118 ? -3.215 -2.968 13.148 1.00 86.25 118 VAL A O 1
ATOM 952 N N . PRO A 1 119 ? -2.136 -1.373 14.315 1.00 89.62 119 PRO A N 1
ATOM 953 C CA . PRO A 1 119 ? -1.151 -1.111 13.276 1.00 89.62 119 PRO A CA 1
ATOM 954 C C . PRO A 1 119 ? -0.316 -2.364 13.000 1.00 89.62 119 PRO A C 1
ATOM 956 O O . PRO A 1 119 ? 0.271 -2.940 13.913 1.00 89.62 119 PRO A O 1
ATOM 959 N N . ALA A 1 120 ? -0.257 -2.770 11.736 1.00 89.19 120 ALA A N 1
ATOM 960 C CA . ALA A 1 120 ? 0.491 -3.937 11.277 1.00 89.19 120 ALA A CA 1
ATOM 961 C C . ALA A 1 120 ? 1.668 -3.568 10.362 1.00 89.19 120 ALA A C 1
ATOM 963 O O . ALA A 1 120 ? 2.473 -4.440 10.053 1.00 89.19 120 ALA A O 1
ATOM 964 N N . GLY A 1 121 ? 1.779 -2.297 9.960 1.00 92.44 121 GLY A N 1
ATOM 965 C CA . GLY A 1 121 ? 2.903 -1.742 9.208 1.00 92.44 121 GLY A CA 1
ATOM 966 C C . GLY A 1 121 ? 2.448 -0.751 8.134 1.00 92.44 121 GLY A C 1
ATOM 967 O O . GLY A 1 121 ? 1.437 -0.065 8.327 1.00 92.44 121 GLY A O 1
ATOM 968 N N . SER A 1 122 ? 3.177 -0.640 7.026 1.00 95.88 122 SER A N 1
ATOM 969 C CA . SER A 1 122 ? 2.868 0.292 5.928 1.00 95.88 122 SER A CA 1
ATOM 970 C C . SER A 1 122 ? 3.229 -0.266 4.558 1.00 95.88 122 SER A C 1
ATOM 972 O O . SER A 1 122 ? 3.970 -1.237 4.425 1.00 95.88 122 SER A O 1
ATOM 974 N N . SER A 1 123 ? 2.695 0.366 3.519 1.00 96.88 123 SER A N 1
ATOM 975 C CA . SER A 1 123 ? 3.181 0.164 2.161 1.00 96.88 123 SER A CA 1
ATOM 976 C C . SER A 1 123 ? 3.268 1.490 1.425 1.00 96.88 123 SER A C 1
ATOM 978 O O . SER A 1 123 ? 2.464 2.389 1.675 1.00 96.88 123 SER A O 1
ATOM 980 N N . HIS A 1 124 ? 4.234 1.615 0.523 1.00 95.38 124 HIS A N 1
ATOM 981 C CA . HIS A 1 124 ? 4.356 2.747 -0.390 1.00 95.38 124 HIS A CA 1
ATOM 982 C C . HIS A 1 124 ? 4.852 2.303 -1.764 1.00 95.38 124 HIS A C 1
ATOM 984 O O . HIS A 1 124 ? 5.239 1.150 -1.964 1.00 95.38 124 HIS A O 1
ATOM 990 N N . SER A 1 125 ? 4.775 3.205 -2.735 1.00 93.94 125 SER A N 1
ATOM 991 C CA . SER A 1 125 ? 5.208 2.958 -4.110 1.00 93.94 125 SER A CA 1
ATOM 992 C C . SER A 1 125 ? 6.507 3.691 -4.435 1.00 93.94 125 SER A C 1
ATOM 994 O O . SER A 1 125 ? 6.596 4.886 -4.189 1.00 93.94 125 SER A O 1
ATOM 996 N N . HIS A 1 126 ? 7.438 3.002 -5.083 1.00 90.75 126 HIS A N 1
ATOM 997 C CA . HIS A 1 126 ? 8.592 3.538 -5.796 1.00 90.75 126 HIS A CA 1
ATOM 998 C C . HIS A 1 126 ? 8.319 3.453 -7.299 1.00 90.75 126 HIS A C 1
ATOM 1000 O O . HIS A 1 126 ? 8.585 2.442 -7.948 1.00 90.75 126 HIS A O 1
ATOM 1006 N N . ASN A 1 127 ? 7.738 4.493 -7.879 1.00 82.44 127 ASN A N 1
ATOM 1007 C CA . ASN A 1 127 ? 7.279 4.407 -9.267 1.00 82.44 127 ASN A CA 1
ATOM 1008 C C . ASN A 1 127 ? 8.431 4.436 -10.281 1.00 82.44 127 ASN A C 1
ATOM 1010 O O . ASN A 1 127 ? 8.438 3.645 -11.220 1.00 82.44 127 ASN A O 1
ATOM 1014 N N . THR A 1 128 ? 9.376 5.364 -10.105 1.00 72.19 128 THR A N 1
ATOM 1015 C CA . THR A 1 128 ? 10.497 5.607 -11.032 1.00 72.19 128 THR A CA 1
ATOM 1016 C C . THR A 1 128 ? 11.810 5.025 -10.530 1.00 72.19 128 THR A C 1
ATOM 1018 O O . THR A 1 128 ? 12.760 4.886 -11.298 1.00 72.19 128 THR A O 1
ATOM 1021 N N . MET A 1 129 ? 11.888 4.664 -9.247 1.00 71.19 129 MET A N 1
ATOM 1022 C CA . MET A 1 129 ? 13.100 4.079 -8.696 1.00 71.19 129 MET A CA 1
ATOM 1023 C C . MET A 1 129 ? 13.189 2.603 -9.080 1.00 71.19 129 MET A C 1
ATOM 1025 O O . MET A 1 129 ? 12.318 1.797 -8.758 1.00 71.19 129 MET A O 1
ATOM 1029 N N . THR A 1 130 ? 14.311 2.237 -9.692 1.00 65.31 130 THR A N 1
ATOM 1030 C CA . THR A 1 130 ? 14.668 0.856 -10.054 1.00 65.31 130 THR A CA 1
ATOM 1031 C C . THR A 1 130 ? 15.139 0.024 -8.859 1.00 65.31 130 THR A C 1
ATOM 1033 O O . THR A 1 130 ? 15.696 -1.057 -9.026 1.00 65.31 130 THR A O 1
ATOM 1036 N N . LEU A 1 131 ? 14.976 0.531 -7.634 1.00 63.38 131 LEU A N 1
ATOM 1037 C CA . LEU A 1 131 ? 15.441 -0.153 -6.439 1.00 63.38 131 LEU A CA 1
ATOM 1038 C C . LEU A 1 131 ? 14.441 -1.228 -6.014 1.00 63.38 131 LEU A C 1
ATOM 1040 O O . LEU A 1 131 ? 13.326 -0.936 -5.585 1.00 63.38 131 LEU A O 1
ATOM 1044 N N . ASP A 1 132 ? 14.911 -2.470 -5.994 1.00 69.94 132 ASP A N 1
ATOM 1045 C CA . ASP A 1 132 ? 14.199 -3.640 -5.456 1.00 69.94 132 ASP A CA 1
ATOM 1046 C C . ASP A 1 132 ? 14.194 -3.658 -3.913 1.00 69.94 132 ASP A C 1
ATOM 1048 O O . ASP A 1 132 ? 14.023 -4.700 -3.278 1.00 69.94 132 ASP A O 1
ATOM 1052 N N . ARG A 1 133 ? 14.461 -2.508 -3.286 1.00 78.62 133 ARG A N 1
ATOM 1053 C CA . ARG A 1 133 ? 14.792 -2.371 -1.868 1.00 78.62 133 ARG A CA 1
ATOM 1054 C C . ARG A 1 133 ? 14.296 -1.052 -1.296 1.00 78.62 133 ARG A C 1
ATOM 1056 O O . ARG A 1 133 ? 14.087 -0.079 -2.017 1.00 78.62 133 ARG A O 1
ATOM 1063 N N . PHE A 1 134 ? 14.204 -1.037 0.026 1.00 83.88 134 PHE A N 1
ATOM 1064 C CA . PHE A 1 134 ? 13.942 0.163 0.805 1.00 83.88 134 PHE A CA 1
ATOM 1065 C C . PHE A 1 134 ? 15.134 1.124 0.691 1.00 83.88 134 PHE A C 1
ATOM 1067 O O . PHE A 1 134 ? 16.298 0.709 0.715 1.00 83.88 134 PHE A O 1
ATOM 1074 N N . SER A 1 135 ? 14.836 2.406 0.514 1.00 80.94 135 SER A N 1
ATOM 1075 C CA . SER A 1 135 ? 15.798 3.499 0.494 1.00 80.94 135 SER A CA 1
ATOM 1076 C C . SER A 1 135 ? 16.290 3.827 1.911 1.00 80.94 135 SER A C 1
ATOM 1078 O O . SER A 1 135 ? 15.717 3.410 2.918 1.00 80.94 135 SER A O 1
ATOM 1080 N N . SER A 1 136 ? 17.348 4.631 2.017 1.00 76.50 136 SER A N 1
ATOM 1081 C CA . SER A 1 136 ? 17.797 5.143 3.319 1.00 76.50 136 SER A CA 1
ATOM 1082 C C . SER A 1 136 ? 16.770 6.070 3.984 1.00 76.50 136 SER A C 1
ATOM 1084 O O . SER A 1 136 ? 16.760 6.186 5.209 1.00 76.50 136 SER A O 1
ATOM 1086 N N . ILE A 1 137 ? 15.907 6.721 3.194 1.00 80.81 137 ILE A N 1
ATOM 1087 C CA . ILE A 1 137 ? 14.800 7.554 3.686 1.00 80.81 137 ILE A CA 1
ATOM 1088 C C . ILE A 1 137 ? 13.703 6.663 4.276 1.00 80.81 137 ILE A C 1
ATOM 1090 O O . ILE A 1 137 ? 13.179 6.961 5.354 1.00 80.81 137 ILE A O 1
ATOM 1094 N N . ASP A 1 138 ? 13.416 5.537 3.625 1.00 81.69 138 ASP A N 1
ATOM 1095 C CA . ASP A 1 138 ? 12.477 4.545 4.145 1.00 81.69 138 ASP A CA 1
ATOM 1096 C C . ASP A 1 138 ? 12.982 4.007 5.479 1.00 81.69 138 ASP A C 1
ATOM 1098 O O . ASP A 1 138 ? 12.263 4.025 6.467 1.00 81.69 138 ASP A O 1
ATOM 1102 N N . ASP A 1 139 ? 14.255 3.623 5.574 1.00 83.44 139 ASP A N 1
ATOM 1103 C CA . ASP A 1 139 ? 14.827 3.150 6.836 1.00 83.44 139 ASP A CA 1
ATOM 1104 C C . ASP A 1 139 ? 14.763 4.206 7.951 1.00 83.44 139 ASP A C 1
ATOM 1106 O O . ASP A 1 139 ? 14.441 3.883 9.098 1.00 83.44 139 ASP A O 1
ATOM 1110 N N . ALA A 1 140 ? 15.004 5.478 7.630 1.00 80.12 140 ALA A N 1
ATOM 1111 C CA . ALA A 1 140 ? 14.914 6.559 8.609 1.00 80.12 140 ALA A CA 1
ATOM 1112 C C . ALA A 1 140 ? 13.498 6.726 9.194 1.00 80.12 140 ALA A C 1
ATOM 1114 O O . ALA A 1 140 ? 13.364 7.154 10.342 1.00 80.12 140 ALA A O 1
ATOM 1115 N N . SER A 1 141 ? 12.457 6.385 8.431 1.00 78.19 141 SER A N 1
ATOM 1116 C CA . SER A 1 141 ? 11.057 6.514 8.852 1.00 78.19 141 SER A CA 1
ATOM 1117 C C . SER A 1 141 ? 10.455 5.208 9.388 1.00 78.19 141 SER A C 1
ATOM 1119 O O . SER A 1 141 ? 9.672 5.226 10.337 1.00 78.19 141 SER A O 1
ATOM 1121 N N . GLU A 1 142 ? 10.846 4.059 8.841 1.00 83.44 142 GLU A N 1
ATOM 1122 C CA . GLU A 1 142 ? 10.195 2.771 9.080 1.00 83.44 142 GLU A CA 1
ATOM 1123 C C . GLU A 1 142 ? 10.871 1.922 10.155 1.00 83.44 142 GLU A C 1
ATOM 1125 O O . GLU A 1 142 ? 10.193 1.148 10.829 1.00 83.44 142 GLU A O 1
ATOM 1130 N N . LEU A 1 143 ? 12.183 2.067 10.387 1.00 80.94 143 LEU A N 1
ATOM 1131 C CA . LEU A 1 143 ? 12.876 1.252 11.397 1.00 80.94 143 LEU A CA 1
ATOM 1132 C C . LEU A 1 143 ? 12.310 1.470 12.811 1.00 80.94 143 LEU A C 1
ATOM 1134 O O . LEU A 1 143 ? 12.350 0.564 13.643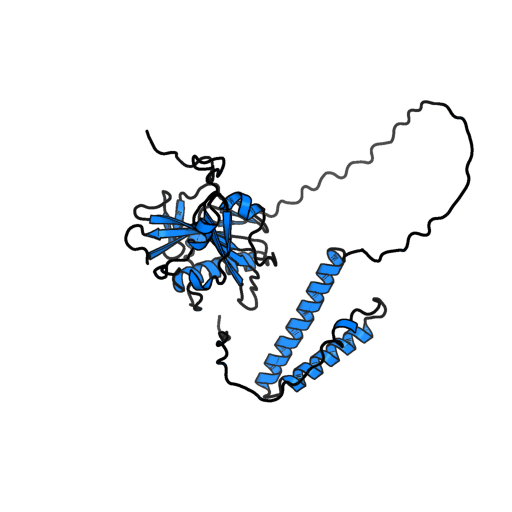 1.00 80.94 143 LEU A O 1
ATOM 1138 N N . GLY A 1 144 ? 11.762 2.659 13.084 1.00 75.12 144 GLY A N 1
ATOM 1139 C CA . GLY A 1 144 ? 11.076 2.986 14.338 1.00 75.12 144 GLY A CA 1
ATOM 1140 C C . GLY A 1 144 ? 9.608 2.550 14.409 1.00 75.12 144 GLY A C 1
ATOM 1141 O O . GLY A 1 144 ? 8.982 2.731 15.452 1.00 75.12 144 GLY A O 1
ATOM 1142 N N . CYS A 1 145 ? 9.054 1.985 13.335 1.00 79.56 145 CYS A N 1
ATOM 1143 C CA . CYS A 1 145 ? 7.672 1.529 13.238 1.00 79.56 145 CYS A CA 1
ATOM 1144 C C . CYS A 1 145 ? 7.656 0.005 13.073 1.00 79.56 145 CYS A C 1
ATOM 1146 O O . CYS A 1 145 ? 7.650 -0.455 11.941 1.00 79.56 145 CYS A O 1
ATOM 1148 N N . PRO A 1 146 ? 7.634 -0.795 14.153 1.00 79.88 146 PRO A N 1
ATOM 1149 C CA . PRO A 1 146 ? 7.634 -2.247 14.022 1.00 79.88 146 PRO A CA 1
ATOM 1150 C C . PRO A 1 146 ? 6.434 -2.757 13.218 1.00 79.88 146 PRO A C 1
ATOM 1152 O O . PRO A 1 146 ? 5.298 -2.351 13.477 1.00 79.88 146 PRO A O 1
ATOM 1155 N N . GLY A 1 147 ? 6.667 -3.676 12.282 1.00 87.25 147 GLY A N 1
ATOM 1156 C CA . GLY A 1 147 ? 5.601 -4.260 11.472 1.00 87.25 147 GLY A CA 1
ATOM 1157 C C . GLY A 1 147 ? 6.055 -4.734 10.097 1.00 87.25 147 GLY A C 1
ATOM 1158 O O . GLY A 1 147 ? 7.243 -4.853 9.817 1.00 87.25 147 GLY A O 1
ATOM 1159 N N . LEU A 1 148 ? 5.077 -5.041 9.250 1.00 90.94 148 LEU A N 1
ATOM 1160 C CA . LEU A 1 148 ? 5.244 -5.406 7.851 1.00 90.94 148 LEU A CA 1
ATOM 1161 C C . LEU A 1 148 ? 5.329 -4.156 6.974 1.00 90.94 148 LEU A C 1
ATOM 1163 O O . LEU A 1 148 ? 4.398 -3.360 6.917 1.00 90.94 148 LEU A O 1
ATOM 1167 N N . HIS A 1 149 ? 6.421 -4.027 6.239 1.00 95.12 149 HIS A N 1
ATOM 1168 C CA . HIS A 1 149 ? 6.653 -2.951 5.290 1.00 95.12 149 HIS A CA 1
ATOM 1169 C C . HIS A 1 149 ? 6.739 -3.525 3.888 1.00 95.12 149 HIS A C 1
ATOM 1171 O O . HIS A 1 149 ? 7.465 -4.499 3.668 1.00 95.12 149 HIS A O 1
ATOM 1177 N N . ILE A 1 150 ? 5.997 -2.946 2.947 1.00 96.00 150 ILE A N 1
ATOM 1178 C CA . ILE A 1 150 ? 5.975 -3.408 1.558 1.00 96.00 150 ILE A CA 1
ATOM 1179 C C . ILE A 1 150 ? 6.180 -2.229 0.611 1.00 96.00 150 ILE A C 1
ATOM 1181 O O . ILE A 1 150 ? 5.410 -1.273 0.640 1.00 96.00 150 ILE A O 1
ATOM 1185 N N . VAL A 1 151 ? 7.151 -2.333 -0.286 1.00 94.88 151 VAL A N 1
ATOM 1186 C CA . VAL A 1 151 ? 7.351 -1.372 -1.375 1.00 94.88 151 VAL A CA 1
ATOM 1187 C C . VAL A 1 151 ? 6.872 -1.980 -2.683 1.00 94.88 151 VAL A C 1
ATOM 1189 O O . VAL A 1 151 ? 7.227 -3.117 -2.996 1.00 94.88 151 VAL A O 1
ATOM 1192 N N . LEU A 1 152 ? 6.081 -1.224 -3.448 1.00 94.50 152 LEU A N 1
ATOM 1193 C CA . LEU A 1 152 ? 5.794 -1.533 -4.849 1.00 94.50 152 LEU A CA 1
ATOM 1194 C C . LEU A 1 152 ? 6.767 -0.752 -5.722 1.00 94.50 152 LEU A C 1
ATOM 1196 O O . LEU A 1 152 ? 6.667 0.469 -5.773 1.00 94.50 152 LEU A O 1
ATOM 1200 N N . SER A 1 153 ? 7.672 -1.429 -6.416 1.00 92.38 153 SER A N 1
ATOM 1201 C CA . SER A 1 153 ? 8.623 -0.808 -7.342 1.00 92.38 153 SER A CA 1
ATOM 1202 C C . SER A 1 153 ? 8.388 -1.245 -8.787 1.00 92.38 153 SER A C 1
ATOM 1204 O O . SER A 1 153 ? 7.510 -2.069 -9.063 1.00 92.38 153 SER A O 1
ATOM 1206 N N . HIS A 1 154 ? 9.146 -0.670 -9.730 1.00 89.50 154 HIS A N 1
ATOM 1207 C CA . HIS A 1 154 ? 9.090 -1.019 -11.160 1.00 89.50 154 HIS A CA 1
ATOM 1208 C C . HIS A 1 154 ? 7.670 -0.978 -11.743 1.00 89.50 154 HIS A C 1
ATOM 1210 O O . HIS A 1 154 ? 7.265 -1.857 -12.509 1.00 89.50 154 HIS A O 1
ATOM 1216 N N . ILE A 1 155 ? 6.883 0.026 -11.348 1.00 91.12 155 ILE A N 1
ATOM 1217 C CA . ILE A 1 155 ? 5.496 0.161 -11.796 1.00 91.12 155 ILE A CA 1
ATOM 1218 C C . ILE A 1 155 ? 5.494 0.571 -13.271 1.00 91.12 155 ILE A C 1
ATOM 1220 O O . ILE A 1 155 ? 5.705 1.729 -13.627 1.00 91.12 155 ILE A O 1
ATOM 1224 N N . ASN A 1 156 ? 5.209 -0.388 -14.147 1.00 90.69 156 ASN A N 1
ATOM 1225 C CA . ASN A 1 156 ? 5.087 -0.160 -15.578 1.00 90.69 156 ASN A CA 1
ATOM 1226 C C . ASN A 1 156 ? 3.613 0.024 -15.943 1.00 90.69 156 ASN A C 1
ATOM 1228 O O . ASN A 1 156 ? 2.870 -0.950 -16.087 1.00 90.69 156 ASN A O 1
ATOM 1232 N N . THR A 1 157 ? 3.186 1.278 -16.098 1.00 90.50 157 THR A N 1
ATOM 1233 C CA . THR A 1 157 ? 1.778 1.624 -16.366 1.00 90.50 157 THR A CA 1
ATOM 1234 C C . THR A 1 157 ? 1.243 1.066 -17.688 1.00 90.50 157 THR A C 1
ATOM 1236 O O . THR A 1 157 ? 0.061 0.727 -17.750 1.00 90.50 157 THR A O 1
ATOM 1239 N N . THR A 1 158 ? 2.102 0.894 -18.699 1.00 89.12 158 THR A N 1
ATOM 1240 C CA . THR A 1 158 ? 1.751 0.312 -20.005 1.00 89.12 158 THR A CA 1
ATOM 1241 C C . THR A 1 158 ? 1.509 -1.192 -19.899 1.00 89.12 158 THR A C 1
ATOM 1243 O O . THR A 1 158 ? 0.457 -1.687 -20.291 1.00 89.12 158 THR A O 1
ATOM 1246 N N . ARG A 1 159 ? 2.462 -1.928 -19.316 1.00 89.56 159 ARG A N 1
ATOM 1247 C CA . ARG A 1 159 ? 2.423 -3.395 -19.184 1.00 89.56 159 ARG A CA 1
ATOM 1248 C C . ARG A 1 159 ? 1.587 -3.875 -18.001 1.00 89.56 159 ARG A C 1
ATOM 1250 O O . ARG A 1 159 ? 1.348 -5.072 -17.877 1.00 89.56 159 ARG A O 1
ATOM 1257 N N . ARG A 1 160 ? 1.171 -2.960 -17.121 1.00 90.19 160 ARG A N 1
ATOM 1258 C CA . ARG A 1 160 ? 0.463 -3.251 -15.866 1.00 90.19 160 ARG A CA 1
ATOM 1259 C C . ARG A 1 160 ? 1.229 -4.221 -14.960 1.00 90.19 160 ARG A C 1
ATOM 1261 O O . ARG A 1 160 ? 0.633 -5.049 -14.279 1.00 90.19 160 ARG A O 1
ATOM 1268 N N . THR A 1 161 ? 2.554 -4.091 -14.923 1.00 92.81 161 THR A N 1
ATOM 1269 C CA . THR A 1 161 ? 3.439 -4.900 -14.071 1.00 92.81 161 THR A CA 1
ATOM 1270 C C . THR A 1 161 ? 4.041 -4.070 -12.945 1.00 92.81 161 THR A C 1
ATOM 1272 O O . THR A 1 161 ? 4.210 -2.861 -13.087 1.00 92.81 161 THR A O 1
ATOM 1275 N N . TYR A 1 162 ? 4.375 -4.724 -11.836 1.00 94.12 162 TYR A N 1
ATOM 1276 C CA . TYR A 1 162 ? 5.073 -4.139 -10.692 1.00 94.12 162 TYR A CA 1
ATOM 1277 C C . TYR A 1 162 ? 5.876 -5.230 -9.972 1.00 94.12 162 TYR A C 1
ATOM 1279 O O . TYR A 1 162 ? 5.593 -6.420 -10.133 1.00 94.12 162 TYR A O 1
ATOM 1287 N N . LEU A 1 163 ? 6.846 -4.822 -9.160 1.00 93.62 163 LEU A N 1
ATOM 1288 C CA . LEU A 1 163 ? 7.558 -5.674 -8.212 1.00 93.62 163 LEU A CA 1
ATOM 1289 C C . LEU A 1 163 ? 7.088 -5.337 -6.792 1.00 93.62 163 LEU A C 1
ATOM 1291 O O . LEU A 1 163 ? 6.901 -4.168 -6.471 1.00 93.62 163 LEU A O 1
ATOM 1295 N N . ALA A 1 164 ? 6.897 -6.342 -5.938 1.00 95.12 164 ALA A N 1
ATOM 1296 C CA . ALA A 1 164 ? 6.618 -6.135 -4.519 1.00 95.12 164 ALA A CA 1
ATOM 1297 C C . ALA A 1 164 ? 7.781 -6.660 -3.676 1.00 95.12 164 ALA A C 1
ATOM 1299 O O . ALA A 1 164 ? 8.080 -7.853 -3.714 1.00 95.12 164 ALA A O 1
ATOM 1300 N N . THR A 1 165 ? 8.384 -5.787 -2.872 1.00 94.19 165 THR A N 1
ATOM 1301 C CA . THR A 1 165 ? 9.413 -6.157 -1.894 1.00 94.19 165 THR A CA 1
ATOM 1302 C C . THR A 1 165 ? 8.841 -6.015 -0.494 1.00 94.19 165 THR A C 1
ATOM 1304 O O . THR A 1 165 ? 8.400 -4.934 -0.108 1.00 94.19 165 THR A O 1
ATOM 1307 N N . ALA A 1 166 ? 8.874 -7.093 0.288 1.00 92.50 166 ALA A N 1
ATOM 1308 C CA . ALA A 1 166 ? 8.370 -7.104 1.654 1.00 92.50 166 ALA A CA 1
ATOM 1309 C C . ALA A 1 166 ? 9.503 -7.252 2.676 1.00 92.50 166 ALA A C 1
ATOM 1311 O O . ALA A 1 166 ? 10.481 -7.973 2.470 1.00 92.50 166 ALA A O 1
ATOM 1312 N N . SER A 1 167 ? 9.358 -6.585 3.815 1.00 90.69 167 SER A N 1
ATOM 1313 C CA . SER A 1 167 ? 10.258 -6.719 4.954 1.00 90.69 167 SER A CA 1
ATOM 1314 C C . SER A 1 167 ? 9.510 -6.556 6.270 1.00 90.69 167 SER A C 1
ATOM 1316 O O . SER A 1 167 ? 8.442 -5.952 6.317 1.00 90.69 167 SER A O 1
ATOM 1318 N N . ILE A 1 168 ? 10.074 -7.087 7.348 1.00 86.31 168 ILE A N 1
ATOM 1319 C CA . ILE A 1 168 ? 9.609 -6.838 8.708 1.00 86.31 168 ILE A CA 1
ATOM 1320 C C . ILE A 1 168 ? 10.600 -5.909 9.394 1.00 86.31 168 ILE A C 1
ATOM 1322 O O . ILE A 1 168 ? 11.805 -6.157 9.367 1.00 86.31 168 ILE A O 1
ATOM 1326 N N . THR A 1 169 ? 10.107 -4.863 10.041 1.00 85.69 169 THR A N 1
ATOM 1327 C CA . THR A 1 169 ? 10.907 -4.019 10.926 1.00 85.69 169 THR A CA 1
ATOM 1328 C C . THR A 1 169 ? 10.643 -4.419 12.375 1.00 85.69 169 THR A C 1
ATOM 1330 O O . THR A 1 169 ? 9.504 -4.594 12.812 1.00 85.69 169 THR A O 1
ATOM 1333 N N . ALA A 1 170 ? 11.710 -4.608 13.144 1.00 79.06 170 ALA A N 1
ATOM 1334 C CA . ALA A 1 170 ? 11.637 -4.842 14.581 1.00 79.06 170 ALA A CA 1
ATOM 1335 C C . ALA A 1 170 ? 12.962 -4.438 15.228 1.00 79.06 170 ALA A C 1
ATOM 1337 O O . ALA A 1 170 ? 14.028 -4.676 14.662 1.00 79.06 170 ALA A O 1
ATOM 1338 N N . ASN A 1 171 ? 12.904 -3.841 16.421 1.00 75.94 171 ASN A N 1
ATOM 1339 C CA . ASN A 1 171 ? 14.090 -3.405 17.170 1.00 75.94 171 ASN A CA 1
ATOM 1340 C C . ASN A 1 171 ? 15.045 -2.534 16.330 1.00 75.94 171 ASN A C 1
ATOM 1342 O O . ASN A 1 171 ? 16.256 -2.751 16.342 1.00 75.94 171 ASN A O 1
ATOM 1346 N N . HIS A 1 172 ? 14.496 -1.585 15.562 1.00 80.50 172 HIS A N 1
ATOM 1347 C CA . HIS A 1 172 ? 15.258 -0.707 14.666 1.00 80.50 172 HIS A CA 1
ATOM 1348 C C . HIS A 1 172 ? 16.112 -1.441 13.620 1.00 80.50 172 HIS A C 1
ATOM 1350 O O . HIS A 1 172 ? 17.133 -0.931 13.162 1.00 80.50 172 HIS A O 1
ATOM 1356 N N . ARG A 1 173 ? 15.696 -2.649 13.230 1.00 80.50 173 ARG A N 1
ATOM 1357 C CA . ARG A 1 173 ? 16.312 -3.448 12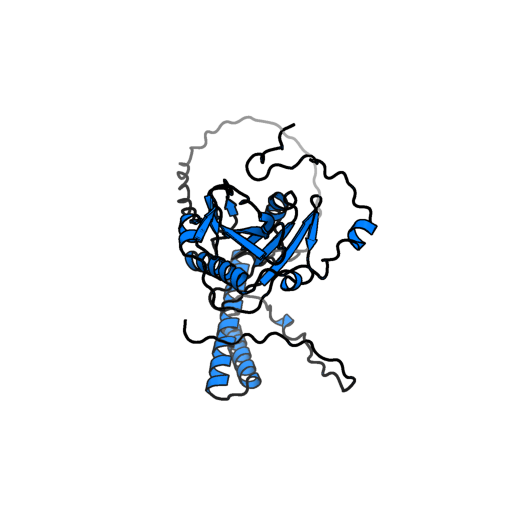.168 1.00 80.50 173 ARG A CA 1
ATOM 1358 C C . ARG A 1 173 ? 15.262 -3.880 11.158 1.00 80.50 173 ARG A C 1
ATOM 1360 O O . ARG A 1 173 ? 14.103 -4.064 11.523 1.00 80.50 173 ARG A O 1
ATOM 1367 N N . ARG A 1 174 ? 15.692 -4.071 9.910 1.00 85.62 174 ARG A N 1
ATOM 1368 C CA . ARG A 1 174 ? 14.873 -4.581 8.809 1.00 85.62 174 ARG A CA 1
ATOM 1369 C C . ARG A 1 174 ? 15.270 -6.013 8.468 1.00 85.62 174 ARG A C 1
ATOM 1371 O O . ARG A 1 174 ? 16.452 -6.320 8.325 1.00 85.62 174 ARG A O 1
ATOM 1378 N N . PHE A 1 175 ? 14.268 -6.861 8.294 1.00 83.12 175 PHE A N 1
ATOM 1379 C CA . PHE A 1 175 ? 14.390 -8.257 7.902 1.00 83.12 175 PHE A CA 1
ATOM 1380 C C . PHE A 1 175 ? 13.648 -8.450 6.587 1.00 83.12 175 PHE A C 1
ATOM 1382 O O . PHE A 1 175 ? 12.420 -8.415 6.555 1.00 83.12 175 PHE A O 1
ATOM 1389 N N . TYR A 1 176 ? 14.387 -8.602 5.493 1.00 85.88 176 TYR A N 1
ATOM 1390 C CA . TYR A 1 176 ? 13.789 -8.839 4.183 1.00 85.88 176 TYR A CA 1
ATOM 1391 C C . TYR A 1 176 ? 13.138 -10.216 4.140 1.00 85.88 176 TYR A C 1
ATOM 1393 O O . TYR A 1 176 ? 13.726 -11.206 4.579 1.00 85.88 176 TYR A O 1
ATOM 1401 N N . LEU A 1 177 ? 11.923 -10.267 3.604 1.00 82.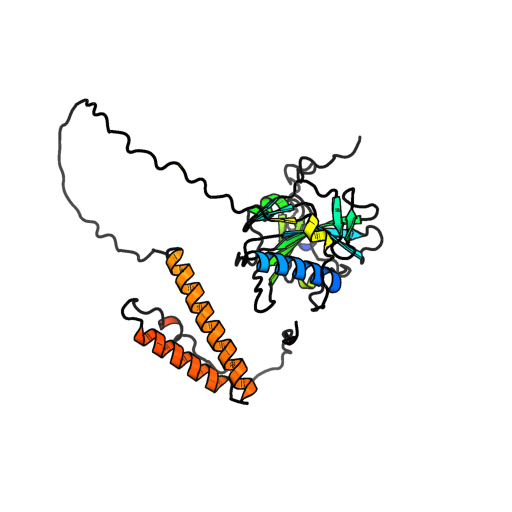88 177 LEU A N 1
ATOM 1402 C CA . LEU A 1 177 ? 11.282 -11.530 3.287 1.00 82.88 177 LEU A CA 1
ATOM 1403 C C . LEU A 1 177 ? 11.832 -12.031 1.946 1.00 82.88 177 LEU A C 1
ATOM 1405 O O . LEU A 1 177 ? 12.043 -11.218 1.046 1.00 82.88 177 LEU A O 1
ATOM 1409 N N . PRO A 1 178 ? 12.060 -13.347 1.790 1.00 80.12 178 PRO A N 1
ATOM 1410 C CA . PRO A 1 178 ? 12.541 -13.901 0.526 1.00 80.12 178 PRO A CA 1
ATOM 1411 C C . PRO A 1 178 ? 11.522 -13.731 -0.608 1.00 80.12 178 PRO A C 1
ATOM 1413 O O . PRO A 1 178 ? 11.911 -13.671 -1.768 1.00 80.12 178 PRO A O 1
ATOM 1416 N N . ASP A 1 179 ? 10.232 -13.652 -0.269 1.00 87.44 179 ASP A N 1
ATOM 1417 C CA . ASP A 1 179 ? 9.137 -13.453 -1.213 1.00 87.44 179 ASP A CA 1
ATOM 1418 C C . ASP A 1 179 ? 7.993 -12.671 -0.543 1.00 87.44 179 ASP A C 1
ATOM 1420 O O . ASP A 1 179 ? 7.556 -13.006 0.565 1.00 87.44 179 ASP A O 1
ATOM 1424 N N . ALA A 1 180 ? 7.481 -11.638 -1.216 1.00 92.62 180 ALA A N 1
ATOM 1425 C CA . ALA A 1 180 ? 6.308 -10.889 -0.770 1.00 92.62 180 ALA A CA 1
ATOM 1426 C C . ALA A 1 180 ? 5.026 -11.744 -0.775 1.00 92.62 180 ALA A C 1
ATOM 1428 O O . ALA A 1 180 ? 4.123 -11.494 0.029 1.00 92.62 180 ALA A O 1
ATOM 1429 N N . ALA A 1 181 ? 4.960 -12.801 -1.594 1.00 94.00 181 ALA A N 1
ATOM 1430 C CA . ALA A 1 181 ? 3.839 -13.743 -1.623 1.00 94.00 181 ALA A CA 1
ATOM 1431 C C . ALA A 1 181 ? 3.634 -14.499 -0.293 1.00 94.00 181 ALA A C 1
ATOM 1433 O O . ALA A 1 181 ? 2.569 -15.080 -0.057 1.00 94.00 181 ALA A O 1
ATOM 1434 N N . ALA A 1 182 ? 4.630 -14.472 0.603 1.00 88.31 182 ALA A N 1
ATOM 1435 C CA . ALA A 1 182 ? 4.517 -15.017 1.954 1.00 88.31 182 ALA A CA 1
ATOM 1436 C C . ALA A 1 182 ? 3.540 -14.225 2.843 1.00 88.31 182 ALA A C 1
ATOM 1438 O O . ALA A 1 182 ? 2.998 -14.771 3.802 1.00 88.31 182 ALA A O 1
ATOM 1439 N N . VAL A 1 183 ? 3.304 -12.943 2.542 1.00 93.12 183 VAL A N 1
ATOM 1440 C CA . VAL A 1 183 ? 2.480 -12.037 3.367 1.00 93.12 183 VAL A CA 1
ATOM 1441 C C . VAL A 1 183 ? 1.378 -11.329 2.581 1.00 93.12 183 VAL A C 1
ATOM 1443 O O . VAL A 1 183 ? 0.504 -10.707 3.180 1.00 93.12 183 VAL A O 1
ATOM 1446 N N . ILE A 1 184 ? 1.364 -11.476 1.258 1.00 96.19 184 ILE A N 1
ATOM 1447 C CA . ILE A 1 184 ? 0.385 -10.879 0.350 1.00 96.19 184 ILE A CA 1
ATOM 1448 C C . ILE A 1 184 ? -0.131 -11.961 -0.591 1.00 96.19 184 ILE A C 1
ATOM 1450 O O . ILE A 1 184 ? 0.641 -12.770 -1.101 1.00 96.19 184 ILE A O 1
ATOM 1454 N N . ASP A 1 185 ? -1.432 -11.978 -0.848 1.00 97.00 185 ASP A N 1
ATOM 1455 C CA . ASP A 1 185 ? -1.982 -12.756 -1.948 1.00 97.00 185 ASP A CA 1
ATOM 1456 C C . ASP A 1 185 ? -1.868 -11.954 -3.255 1.00 97.00 185 ASP A C 1
ATOM 1458 O O . ASP A 1 185 ? -2.577 -10.972 -3.465 1.00 97.00 185 ASP A O 1
ATOM 1462 N N . LEU A 1 186 ? -0.931 -12.355 -4.120 1.00 95.69 186 LEU A N 1
ATOM 1463 C CA . LEU A 1 186 ? -0.637 -11.687 -5.395 1.00 95.69 186 LEU A CA 1
ATOM 1464 C C . LEU A 1 186 ? -1.549 -12.144 -6.545 1.00 95.69 186 LEU A C 1
ATOM 1466 O O . LEU A 1 186 ? -1.279 -11.821 -7.702 1.00 95.69 186 LEU A O 1
ATOM 1470 N N . THR A 1 187 ? -2.611 -12.905 -6.259 1.00 95.81 187 THR A N 1
ATOM 1471 C CA . THR A 1 187 ? -3.582 -13.312 -7.281 1.00 95.81 187 THR A CA 1
ATOM 1472 C C . THR A 1 187 ? -4.182 -12.065 -7.948 1.00 95.81 187 THR A C 1
ATOM 1474 O O . THR A 1 187 ? -4.764 -11.235 -7.248 1.00 95.81 187 THR A O 1
ATOM 1477 N N . PRO A 1 188 ? -4.085 -11.904 -9.281 1.00 88.56 188 PRO A N 1
ATOM 1478 C CA . PRO A 1 188 ? -4.655 -10.743 -9.956 1.00 88.56 188 PRO A CA 1
ATOM 1479 C C . PRO A 1 188 ? -6.179 -10.714 -9.811 1.00 88.56 188 PRO A C 1
ATOM 1481 O O . PRO A 1 188 ? -6.865 -11.652 -10.222 1.00 88.56 188 PRO A O 1
ATOM 1484 N N . ILE A 1 189 ? -6.721 -9.632 -9.249 1.00 94.50 189 ILE A N 1
ATOM 1485 C CA . ILE A 1 189 ? -8.165 -9.415 -9.127 1.00 94.50 189 ILE A CA 1
ATOM 1486 C C . ILE A 1 189 ? -8.527 -8.052 -9.715 1.00 94.50 189 ILE A C 1
ATOM 1488 O O . ILE A 1 189 ? -7.878 -7.040 -9.451 1.00 94.50 189 ILE A O 1
ATOM 1492 N N . ALA A 1 190 ? -9.611 -8.009 -10.490 1.00 91.75 190 ALA A N 1
ATOM 1493 C CA . ALA A 1 190 ? -10.205 -6.763 -10.959 1.00 91.75 190 ALA A CA 1
ATOM 1494 C C . ALA A 1 190 ? -10.928 -6.054 -9.797 1.00 91.75 190 ALA A C 1
ATOM 1496 O O . ALA A 1 190 ? -12.139 -6.186 -9.623 1.00 91.75 190 ALA A O 1
ATOM 1497 N N . ALA A 1 191 ? -10.171 -5.332 -8.969 1.00 93.00 191 ALA A N 1
ATOM 1498 C CA . ALA A 1 191 ? -10.691 -4.537 -7.862 1.00 93.00 191 ALA A CA 1
ATOM 1499 C C . ALA A 1 191 ? -10.167 -3.099 -7.935 1.00 93.00 191 ALA A C 1
ATOM 1501 O O . ALA A 1 191 ? -8.971 -2.874 -8.098 1.00 93.00 191 ALA A O 1
ATOM 1502 N N . THR A 1 192 ? -11.062 -2.127 -7.764 1.00 95.94 192 THR A N 1
ATOM 1503 C CA . THR A 1 192 ? -10.733 -0.692 -7.797 1.00 95.94 192 THR A CA 1
ATOM 1504 C C . THR A 1 192 ? -10.800 -0.103 -6.394 1.00 95.94 192 THR A C 1
ATOM 1506 O O . THR A 1 192 ? -11.671 -0.473 -5.607 1.00 95.94 192 THR A O 1
ATOM 1509 N N . PHE A 1 193 ? -9.898 0.813 -6.050 1.00 98.12 193 PHE A N 1
ATOM 1510 C CA . PHE A 1 193 ? -9.980 1.559 -4.792 1.00 98.12 193 PHE A CA 1
ATOM 1511 C C . PHE A 1 193 ? -11.235 2.447 -4.741 1.00 98.12 193 PHE A C 1
ATOM 1513 O O . PHE A 1 193 ? -11.769 2.862 -5.772 1.00 98.12 193 PHE A O 1
ATOM 1520 N N . HIS A 1 194 ? -11.718 2.743 -3.535 1.00 98.56 194 HIS A N 1
ATOM 1521 C CA . HIS A 1 194 ? -12.846 3.647 -3.346 1.00 98.56 194 HIS A CA 1
ATOM 1522 C C . HIS A 1 194 ? -12.450 5.091 -3.716 1.00 98.56 194 HIS A C 1
ATOM 1524 O O . HIS A 1 194 ? -11.430 5.570 -3.228 1.00 98.56 194 HIS A O 1
ATOM 1530 N N . PRO A 1 195 ? -13.234 5.839 -4.518 1.00 98.25 195 PRO A N 1
ATOM 1531 C CA . PRO A 1 195 ? -12.825 7.151 -5.041 1.00 98.25 195 PRO A CA 1
ATOM 1532 C C . PRO A 1 195 ? -12.556 8.217 -3.967 1.00 98.25 195 PRO A C 1
ATOM 1534 O O . PRO A 1 195 ? -11.757 9.117 -4.209 1.00 98.25 195 PRO A O 1
ATOM 1537 N N . ALA A 1 196 ? -13.158 8.099 -2.778 1.00 98.31 196 ALA A N 1
ATOM 1538 C CA . ALA A 1 196 ? -12.913 9.014 -1.654 1.00 98.31 196 ALA A CA 1
ATOM 1539 C C . ALA A 1 196 ? -11.433 9.083 -1.227 1.00 98.31 196 ALA A C 1
ATOM 1541 O O . ALA A 1 196 ? -11.002 10.098 -0.691 1.00 98.31 196 ALA A O 1
ATOM 1542 N N . VAL A 1 197 ? -10.618 8.055 -1.507 1.00 98.12 197 VAL A N 1
ATOM 1543 C CA . VAL A 1 197 ? -9.173 8.110 -1.208 1.00 98.12 197 VAL A CA 1
ATOM 1544 C C . VAL A 1 197 ? -8.452 9.217 -1.982 1.00 98.12 197 VAL A C 1
ATOM 1546 O O . VAL A 1 197 ? -7.420 9.706 -1.537 1.00 98.12 197 VAL A O 1
ATOM 1549 N N . LEU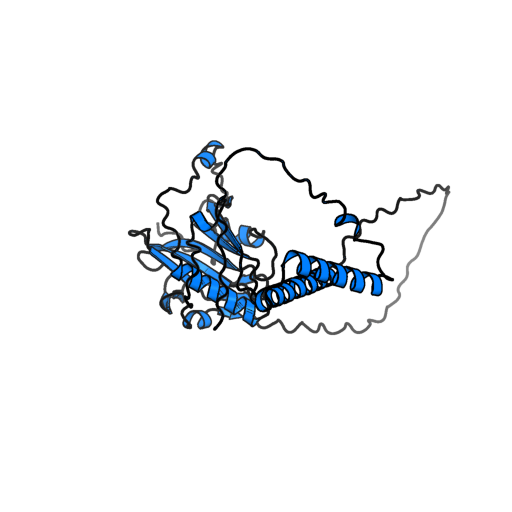 A 1 198 ? -8.991 9.642 -3.130 1.00 97.56 198 LEU A N 1
ATOM 1550 C CA . LEU A 1 198 ? -8.413 10.728 -3.921 1.00 97.56 198 LEU A CA 1
ATOM 1551 C C . LEU A 1 198 ? -8.584 12.092 -3.240 1.00 97.56 198 LEU A C 1
ATOM 1553 O O . LEU A 1 198 ? -7.850 13.022 -3.555 1.00 97.56 198 LEU A O 1
ATOM 1557 N N . GLU A 1 199 ? -9.525 12.220 -2.302 1.00 96.94 199 GLU A N 1
ATOM 1558 C CA . GLU A 1 199 ? -9.777 13.469 -1.573 1.00 96.94 199 GLU A CA 1
ATOM 1559 C C . GLU A 1 199 ? -8.686 13.766 -0.535 1.00 96.94 199 GLU A C 1
ATOM 1561 O O . GLU A 1 199 ? -8.486 14.922 -0.163 1.00 96.94 199 GLU A O 1
ATOM 1566 N N . VAL A 1 200 ? -7.960 12.734 -0.093 1.00 96.69 200 VAL A N 1
ATOM 1567 C CA . VAL A 1 200 ? -6.917 12.834 0.938 1.00 96.69 200 VAL A CA 1
ATOM 1568 C C . VAL A 1 200 ? -5.494 12.780 0.372 1.00 96.69 200 VAL A C 1
ATOM 1570 O O . VAL A 1 200 ? -4.534 12.969 1.112 1.00 96.69 200 VAL A O 1
ATOM 1573 N N . ILE A 1 201 ? -5.327 12.583 -0.938 1.00 96.31 201 ILE A N 1
ATOM 1574 C CA . ILE A 1 201 ? -4.013 12.600 -1.593 1.00 96.31 201 ILE A CA 1
ATOM 1575 C C . ILE A 1 201 ? -3.859 13.903 -2.374 1.00 96.31 201 ILE A C 1
ATOM 1577 O O . ILE A 1 201 ? -4.564 14.152 -3.350 1.00 96.31 201 ILE A O 1
ATOM 1581 N N . GLN A 1 202 ? -2.901 14.731 -1.967 1.00 94.38 202 GLN A N 1
ATOM 1582 C CA . GLN A 1 202 ? -2.616 16.018 -2.588 1.00 94.38 202 GLN A CA 1
ATOM 1583 C C . GLN A 1 202 ? -1.297 15.956 -3.366 1.00 94.38 202 GLN A C 1
ATOM 1585 O O . GLN A 1 202 ? -0.223 15.999 -2.764 1.00 94.38 202 GLN A O 1
ATOM 1590 N N . PRO A 1 203 ? -1.328 15.909 -4.710 1.00 89.62 203 PRO A N 1
ATOM 1591 C CA . PRO A 1 203 ? -0.119 16.077 -5.501 1.00 89.62 203 PRO A CA 1
ATOM 1592 C C . PRO A 1 203 ? 0.485 17.449 -5.225 1.00 89.62 203 PRO A C 1
ATOM 1594 O O . PRO A 1 203 ? -0.174 18.475 -5.444 1.00 89.62 203 PRO A O 1
ATOM 1597 N N . GLN A 1 204 ? 1.740 17.488 -4.777 1.00 82.12 204 GLN A N 1
ATOM 1598 C CA . GLN A 1 204 ? 2.444 18.753 -4.664 1.00 82.12 204 GLN A CA 1
ATOM 1599 C C . GLN A 1 204 ? 2.453 19.412 -6.039 1.00 82.12 204 GLN A C 1
ATOM 1601 O O . GLN A 1 204 ? 2.768 18.804 -7.068 1.00 82.12 204 GLN A O 1
ATOM 1606 N N . ARG A 1 205 ? 2.050 20.685 -6.080 1.00 71.94 205 ARG A N 1
ATOM 1607 C CA . ARG A 1 205 ? 2.193 21.456 -7.313 1.00 71.94 205 ARG A CA 1
ATOM 1608 C C . ARG A 1 205 ? 3.682 21.476 -7.634 1.00 71.94 205 ARG A C 1
ATOM 1610 O O . ARG A 1 205 ? 4.445 21.778 -6.714 1.00 71.94 205 ARG A O 1
ATOM 1617 N N . PRO A 1 206 ? 4.090 21.216 -8.891 1.00 63.84 206 PRO A N 1
ATOM 1618 C CA . PRO A 1 206 ? 5.481 21.372 -9.272 1.00 63.84 206 PRO A CA 1
ATOM 1619 C C . PRO A 1 206 ? 5.889 22.757 -8.802 1.00 63.84 206 PRO A C 1
ATOM 1621 O O . PRO A 1 206 ? 5.246 23.752 -9.168 1.00 63.84 206 PRO A O 1
ATOM 1624 N N . SER A 1 207 ? 6.856 22.807 -7.884 1.00 57.78 207 SER A N 1
ATOM 1625 C CA . SER A 1 207 ? 7.370 24.065 -7.377 1.00 57.78 207 SER A CA 1
ATOM 1626 C C . SER A 1 207 ? 7.767 24.836 -8.618 1.00 57.78 207 SER A C 1
ATOM 1628 O O . SER A 1 207 ? 8.676 24.405 -9.327 1.00 57.78 207 SER A O 1
ATOM 1630 N N . ARG A 1 208 ? 7.025 25.906 -8.948 1.00 50.47 208 ARG A N 1
ATOM 1631 C CA . ARG A 1 208 ? 7.420 26.817 -10.021 1.00 50.47 208 ARG A CA 1
ATOM 1632 C C . ARG A 1 208 ? 8.849 27.157 -9.679 1.00 50.47 208 ARG A C 1
ATOM 1634 O O . ARG A 1 208 ? 9.053 27.773 -8.632 1.00 50.47 208 ARG A O 1
ATOM 1641 N N . GLY A 1 209 ? 9.785 26.644 -10.483 1.00 45.22 209 GLY A N 1
ATOM 1642 C CA . GLY A 1 209 ? 11.202 26.814 -10.238 1.00 45.22 209 GLY A CA 1
ATOM 1643 C C . GLY A 1 209 ? 11.378 28.262 -9.852 1.00 45.22 209 GLY A C 1
ATOM 1644 O O . GLY A 1 209 ? 10.859 29.146 -10.543 1.00 45.22 209 GLY A O 1
ATOM 1645 N N . TRP A 1 210 ? 11.955 28.495 -8.676 1.00 42.41 210 TRP A N 1
ATOM 1646 C CA . TRP A 1 210 ? 12.369 29.831 -8.320 1.00 42.41 210 TRP A CA 1
ATOM 1647 C C . TRP A 1 210 ? 13.252 30.263 -9.483 1.00 42.41 210 TRP A C 1
ATOM 1649 O O . TRP A 1 210 ? 14.376 29.787 -9.622 1.00 42.41 210 TRP A O 1
ATOM 1659 N N . LEU A 1 211 ? 12.700 31.091 -10.372 1.00 43.84 211 LEU A N 1
ATOM 1660 C CA . LEU A 1 211 ? 13.461 31.902 -11.295 1.00 43.84 211 LEU A CA 1
ATOM 1661 C C . LEU A 1 211 ? 14.268 32.791 -10.364 1.00 43.84 211 LEU A C 1
ATOM 1663 O O . LEU A 1 211 ? 13.822 33.868 -9.966 1.00 43.84 211 LEU A O 1
ATOM 1667 N N . LEU A 1 212 ? 15.404 32.264 -9.906 1.00 41.91 212 LEU A N 1
ATOM 1668 C CA . LEU A 1 212 ? 16.392 33.042 -9.201 1.00 41.91 212 LEU A CA 1
ATOM 1669 C C . LEU A 1 212 ? 16.642 34.246 -10.110 1.00 41.91 212 LEU A C 1
ATOM 1671 O O . LEU A 1 212 ? 16.876 34.054 -11.310 1.00 41.91 212 LEU A O 1
ATOM 1675 N N . PRO A 1 213 ? 16.524 35.481 -9.596 1.00 40.06 213 PRO A N 1
ATOM 1676 C CA . PRO A 1 213 ? 16.890 36.640 -10.379 1.00 40.06 213 PRO A CA 1
ATOM 1677 C C . PRO A 1 213 ? 18.320 36.400 -10.846 1.00 40.06 213 PRO A C 1
ATOM 1679 O O . PRO A 1 213 ? 19.203 36.171 -10.017 1.00 40.06 213 PRO A O 1
ATOM 1682 N N . VAL A 1 214 ? 18.528 36.399 -12.163 1.00 43.75 214 VAL A N 1
ATOM 1683 C CA . VAL A 1 214 ? 19.863 36.372 -12.758 1.00 43.75 214 VAL A CA 1
ATOM 1684 C C . VAL A 1 214 ? 20.678 37.436 -12.022 1.00 43.75 214 VAL A C 1
ATOM 1686 O O . VAL A 1 214 ? 20.276 38.605 -12.047 1.00 43.75 214 VAL A O 1
ATOM 1689 N N . PRO A 1 215 ? 21.758 37.079 -11.305 1.00 40.66 215 PRO A N 1
ATOM 1690 C CA . PRO A 1 215 ? 22.543 38.079 -10.615 1.00 40.66 215 PRO A CA 1
ATOM 1691 C C . PRO A 1 215 ? 23.119 39.015 -11.676 1.00 40.66 215 PRO A C 1
ATOM 1693 O O . PRO A 1 215 ? 23.889 38.604 -12.544 1.00 40.66 215 PRO A O 1
ATOM 1696 N N . SER A 1 216 ? 22.701 40.279 -11.628 1.00 43.81 216 SER A N 1
ATOM 1697 C CA . SER A 1 216 ? 23.292 41.355 -12.417 1.00 43.81 216 SER A CA 1
ATOM 1698 C C . SER A 1 216 ? 24.815 41.317 -12.253 1.00 43.81 216 SER A C 1
ATOM 1700 O O . SER A 1 216 ? 25.285 41.123 -11.130 1.00 43.81 216 SER A O 1
ATOM 1702 N N . PRO A 1 217 ? 25.607 41.522 -13.319 1.00 41.53 217 PRO A N 1
ATOM 1703 C CA . PRO A 1 217 ? 27.057 41.438 -13.232 1.00 41.53 217 PRO A CA 1
ATOM 1704 C C . PRO A 1 217 ? 27.577 42.545 -12.311 1.00 41.53 217 PRO A C 1
ATOM 1706 O O . PRO A 1 217 ? 27.652 43.720 -12.683 1.00 41.53 217 PRO A O 1
ATOM 1709 N N . THR A 1 218 ? 27.925 42.183 -11.078 1.00 42.59 218 THR A N 1
ATOM 1710 C CA . THR A 1 218 ? 28.531 43.107 -10.129 1.00 42.59 218 THR A CA 1
ATOM 1711 C C . THR A 1 218 ? 29.954 43.404 -10.585 1.00 42.59 218 THR A C 1
ATOM 1713 O O . THR A 1 218 ? 30.854 42.568 -10.565 1.00 42.59 218 THR A O 1
ATOM 1716 N N . ARG A 1 219 ? 30.124 44.646 -11.030 1.00 39.75 219 ARG A N 1
ATOM 1717 C CA . ARG A 1 219 ? 31.365 45.347 -11.358 1.00 39.75 219 ARG A CA 1
ATOM 1718 C C . ARG A 1 219 ? 32.474 45.034 -10.339 1.00 39.75 219 ARG A C 1
ATOM 1720 O O . ARG A 1 219 ? 32.402 45.465 -9.191 1.00 39.75 219 ARG A O 1
ATOM 1727 N N . GLN A 1 220 ? 33.513 44.319 -10.780 1.00 37.91 220 GLN A N 1
ATOM 1728 C CA . GLN A 1 220 ? 34.734 44.072 -10.007 1.00 37.91 220 GLN A CA 1
ATOM 1729 C C . GLN A 1 220 ? 35.389 45.400 -9.598 1.00 37.91 220 GLN A C 1
ATOM 1731 O O . GLN A 1 220 ? 35.881 46.158 -10.437 1.00 37.91 220 GLN A O 1
ATOM 1736 N N . SER A 1 221 ? 35.422 45.662 -8.292 1.00 35.69 221 SER A N 1
ATOM 1737 C CA . SER A 1 221 ? 36.263 46.689 -7.686 1.00 35.69 221 SER A CA 1
ATOM 1738 C C . SER A 1 221 ? 37.631 46.089 -7.375 1.00 35.69 221 SER A C 1
ATOM 1740 O O . SER A 1 221 ? 37.758 45.186 -6.552 1.00 35.69 221 SER A O 1
ATOM 1742 N N . ARG A 1 222 ? 38.656 46.621 -8.042 1.00 36.91 222 ARG A N 1
ATOM 1743 C CA . ARG A 1 222 ? 40.074 46.409 -7.736 1.00 36.91 222 ARG A CA 1
ATOM 1744 C C . ARG A 1 222 ? 40.390 46.875 -6.312 1.00 36.91 222 ARG A C 1
ATOM 1746 O O . ARG A 1 222 ? 39.998 47.977 -5.943 1.00 36.91 222 ARG A O 1
ATOM 1753 N N . SER A 1 223 ? 41.201 46.113 -5.582 1.00 35.19 223 SER A N 1
ATOM 1754 C CA . SER A 1 223 ? 42.165 46.686 -4.637 1.00 35.19 223 SER A CA 1
ATOM 1755 C C . SER A 1 223 ? 43.330 45.728 -4.403 1.00 35.19 223 SER A C 1
ATOM 1757 O O . SER A 1 223 ? 43.153 44.516 -4.322 1.00 35.19 223 SER A O 1
ATOM 1759 N N . ALA A 1 224 ? 44.529 46.302 -4.381 1.00 36.53 224 ALA A N 1
ATOM 1760 C CA . ALA A 1 224 ? 45.828 45.648 -4.420 1.00 36.53 224 ALA A CA 1
ATOM 1761 C C . ALA A 1 224 ? 46.546 45.716 -3.062 1.00 36.53 224 ALA A C 1
ATOM 1763 O O . ALA A 1 224 ? 46.404 46.710 -2.358 1.00 36.53 224 ALA A O 1
ATOM 1764 N N . CYS A 1 225 ? 47.392 44.721 -2.767 1.00 31.12 225 CYS A N 1
ATOM 1765 C CA . CYS A 1 225 ? 48.633 44.837 -1.976 1.00 31.12 225 CYS A CA 1
ATOM 1766 C C . CYS A 1 225 ? 49.441 43.526 -2.182 1.00 31.12 225 CYS A C 1
ATOM 1768 O O . CYS A 1 225 ? 48.900 42.462 -1.907 1.00 31.12 225 CYS A O 1
ATOM 1770 N N . ARG A 1 226 ? 50.549 43.481 -2.954 1.00 33.47 226 ARG A N 1
ATOM 1771 C CA . ARG A 1 226 ? 51.981 43.668 -2.563 1.00 33.47 226 ARG A CA 1
ATOM 1772 C C . ARG A 1 226 ? 52.378 42.838 -1.324 1.00 33.47 226 ARG A C 1
ATOM 1774 O O . ARG A 1 226 ? 51.667 42.913 -0.340 1.00 33.47 226 ARG A O 1
ATOM 1781 N N . THR A 1 227 ? 53.486 42.099 -1.198 1.00 32.69 227 THR A N 1
ATOM 1782 C CA . THR A 1 227 ? 54.728 41.741 -1.941 1.00 32.69 227 THR A CA 1
ATOM 1783 C C . THR A 1 227 ? 55.348 40.604 -1.069 1.00 32.69 227 THR A C 1
ATOM 1785 O O . THR A 1 227 ? 55.070 40.581 0.122 1.00 32.69 227 THR A O 1
ATOM 1788 N N . GLU A 1 228 ? 56.044 39.562 -1.531 1.00 30.12 228 GLU A N 1
ATOM 1789 C CA . GLU A 1 228 ? 57.488 39.497 -1.834 1.00 30.12 228 GLU A CA 1
ATOM 1790 C C . GLU A 1 228 ? 57.859 38.052 -2.260 1.00 30.12 228 GLU A C 1
ATOM 1792 O O . GLU A 1 228 ? 57.272 37.071 -1.808 1.00 30.12 228 GLU A O 1
ATOM 1797 N N . ARG A 1 229 ? 58.864 37.945 -3.135 1.00 33.38 229 ARG A N 1
ATOM 1798 C CA . ARG A 1 229 ? 59.664 36.757 -3.519 1.00 33.38 229 ARG A CA 1
ATOM 1799 C C . ARG A 1 229 ? 61.087 37.002 -2.952 1.00 33.38 229 ARG A C 1
ATOM 1801 O O . ARG A 1 229 ? 61.381 38.187 -2.778 1.00 33.38 229 ARG A O 1
ATOM 1808 N N . PRO A 1 230 ? 62.009 36.017 -2.777 1.00 46.66 230 PRO A N 1
ATOM 1809 C CA . PRO A 1 230 ? 62.447 35.159 -3.892 1.00 46.66 230 PRO A CA 1
ATOM 1810 C C . PRO A 1 230 ? 63.039 33.750 -3.600 1.00 46.66 230 PRO A C 1
ATOM 1812 O O . PRO A 1 230 ? 63.729 33.514 -2.621 1.00 46.66 230 PRO A O 1
ATOM 1815 N N . ALA A 1 231 ? 62.863 32.894 -4.619 1.00 36.38 231 ALA A N 1
ATOM 1816 C CA . ALA A 1 231 ? 63.844 31.994 -5.254 1.00 36.38 231 ALA A CA 1
ATOM 1817 C C . ALA A 1 231 ? 64.432 30.782 -4.497 1.00 36.38 231 ALA A C 1
ATOM 1819 O O . ALA A 1 231 ? 65.158 30.936 -3.527 1.00 36.38 231 ALA A O 1
ATOM 1820 N N . HIS A 1 232 ? 64.264 29.576 -5.066 1.00 32.50 232 HIS A N 1
ATOM 1821 C CA . HIS A 1 232 ? 65.291 28.888 -5.875 1.00 32.50 232 HIS A CA 1
ATOM 1822 C C . HIS A 1 232 ? 64.868 27.452 -6.282 1.00 32.50 232 HIS A C 1
ATOM 1824 O O . HIS A 1 232 ? 64.337 26.706 -5.473 1.00 32.50 232 HIS A O 1
ATOM 1830 N N . LEU A 1 233 ? 65.212 27.101 -7.534 1.00 32.81 233 LEU A N 1
ATOM 1831 C CA . LEU A 1 233 ? 65.582 25.774 -8.077 1.00 32.81 233 LEU A CA 1
ATOM 1832 C C . LEU A 1 233 ? 64.500 24.700 -8.349 1.00 32.81 233 LEU A C 1
ATOM 1834 O O . LEU A 1 233 ? 63.997 24.033 -7.454 1.00 32.81 233 LEU A O 1
ATOM 1838 N N . SER A 1 234 ? 64.272 24.462 -9.649 1.00 37.94 234 SER A N 1
ATOM 1839 C CA . SER A 1 234 ? 63.807 23.190 -10.238 1.00 37.94 234 SER A CA 1
ATOM 1840 C C . SER A 1 234 ? 64.957 22.156 -10.264 1.00 37.94 234 SER A C 1
ATOM 1842 O O . SER A 1 234 ? 66.120 22.571 -10.231 1.00 37.94 234 SER A O 1
ATOM 1844 N N . PRO A 1 235 ? 64.684 20.837 -10.379 1.00 44.56 235 PRO A N 1
ATOM 1845 C CA . PRO A 1 235 ? 64.417 20.264 -11.706 1.00 44.56 235 PRO A CA 1
ATOM 1846 C C . PRO A 1 235 ? 63.323 19.169 -11.770 1.00 44.56 235 PRO A C 1
ATOM 1848 O O . PRO A 1 235 ? 63.055 18.450 -10.817 1.00 44.56 235 PRO A O 1
ATOM 1851 N N . SER A 1 236 ? 62.719 19.107 -12.961 1.00 36.78 236 SER A N 1
ATOM 1852 C CA . SER A 1 236 ? 62.043 18.002 -13.672 1.00 36.78 236 SER A CA 1
ATOM 1853 C C . SER A 1 236 ? 61.981 16.602 -13.039 1.00 36.78 236 SER A C 1
ATOM 1855 O O . SER A 1 236 ? 63.022 16.069 -12.681 1.00 36.78 236 SER A O 1
ATOM 1857 N N . PHE A 1 237 ? 60.820 15.938 -13.129 1.00 31.53 237 PHE A N 1
ATOM 1858 C CA . PHE A 1 237 ? 60.626 14.728 -13.953 1.00 31.53 237 PHE A CA 1
ATOM 1859 C C . PHE A 1 237 ? 59.124 14.423 -14.119 1.00 31.53 237 PHE A C 1
ATOM 1861 O O . PHE A 1 237 ? 58.329 14.568 -13.195 1.00 31.53 237 PHE A O 1
ATOM 1868 N N . THR A 1 238 ? 58.753 14.068 -15.344 1.00 37.09 238 THR A N 1
ATOM 1869 C CA . THR A 1 238 ? 57.414 13.731 -15.834 1.00 37.09 238 THR A CA 1
ATOM 1870 C C . THR A 1 238 ? 56.927 12.398 -15.267 1.00 37.09 238 THR A C 1
ATOM 1872 O O . THR A 1 238 ? 57.565 11.375 -15.506 1.00 37.09 238 THR A O 1
ATOM 1875 N N . HIS A 1 239 ? 55.775 12.396 -14.593 1.00 33.31 239 HIS A N 1
ATOM 1876 C CA . HIS A 1 239 ? 54.944 11.200 -14.469 1.00 33.31 239 HIS A CA 1
ATOM 1877 C C . HIS A 1 239 ? 53.814 11.303 -15.491 1.00 33.31 239 HIS A C 1
ATOM 1879 O O . HIS A 1 239 ? 52.900 12.116 -15.367 1.00 33.31 239 HIS A O 1
ATOM 1885 N N . GLU A 1 240 ? 53.944 10.496 -16.535 1.00 36.16 240 GLU A N 1
ATOM 1886 C CA . GLU A 1 240 ? 52.894 10.148 -17.476 1.00 36.16 240 GLU A CA 1
ATOM 1887 C C . GLU A 1 240 ? 51.871 9.312 -16.692 1.00 36.16 240 GLU A C 1
ATOM 1889 O O . GLU A 1 240 ? 52.096 8.141 -16.390 1.00 36.16 240 GLU A O 1
ATOM 1894 N N . ALA A 1 241 ? 50.805 9.964 -16.226 1.00 35.53 241 ALA A N 1
ATOM 1895 C CA . ALA A 1 241 ? 49.677 9.274 -15.626 1.00 35.53 241 ALA A CA 1
ATOM 1896 C C . ALA A 1 241 ? 48.922 8.562 -16.750 1.00 35.53 241 ALA A C 1
ATOM 1898 O O . ALA A 1 241 ? 48.456 9.201 -17.698 1.00 35.53 241 ALA A O 1
ATOM 1899 N N . ALA A 1 242 ? 48.831 7.239 -16.640 1.00 36.50 242 ALA A N 1
ATOM 1900 C CA . ALA A 1 242 ? 47.899 6.443 -17.412 1.00 36.50 242 ALA A CA 1
ATOM 1901 C C . ALA A 1 242 ? 46.502 7.073 -17.289 1.00 36.50 242 ALA A C 1
ATOM 1903 O O . ALA A 1 242 ? 46.011 7.306 -16.185 1.00 36.50 242 ALA A O 1
ATOM 1904 N N . ARG A 1 243 ? 45.890 7.401 -18.430 1.00 34.78 243 ARG A N 1
ATOM 1905 C CA . ARG A 1 243 ? 44.460 7.699 -18.501 1.00 34.78 243 ARG A CA 1
ATOM 1906 C C . ARG A 1 243 ? 43.720 6.396 -18.210 1.00 34.78 243 ARG A C 1
ATOM 1908 O O . ARG A 1 243 ? 43.613 5.556 -19.096 1.00 34.78 243 ARG A O 1
ATOM 1915 N N . GLU A 1 244 ? 43.250 6.228 -16.982 1.00 36.97 244 GLU A N 1
ATOM 1916 C CA . GLU A 1 244 ? 42.168 5.288 -16.694 1.00 36.97 244 GLU A CA 1
ATOM 1917 C C . GLU A 1 244 ? 40.873 5.840 -17.321 1.00 36.97 244 GLU A C 1
ATOM 1919 O O . GLU A 1 244 ? 40.579 7.029 -17.148 1.00 36.97 244 GLU A O 1
ATOM 1924 N N . PRO A 1 245 ? 40.114 5.041 -18.092 1.00 40.47 245 PRO A N 1
ATOM 1925 C CA . PRO A 1 245 ? 38.840 5.452 -18.665 1.00 40.47 245 PRO A CA 1
ATOM 1926 C C . PRO A 1 245 ? 37.722 5.295 -17.621 1.00 40.47 245 PRO A C 1
ATOM 1928 O O . PRO A 1 245 ? 36.759 4.577 -17.842 1.00 40.47 245 PRO A O 1
ATOM 1931 N N . ASP A 1 246 ? 37.842 5.978 -16.484 1.00 42.69 246 ASP A N 1
ATOM 1932 C CA . ASP A 1 246 ? 36.848 5.938 -15.402 1.00 42.69 246 ASP A CA 1
ATOM 1933 C C . ASP A 1 246 ? 35.949 7.181 -15.438 1.00 42.69 246 ASP A C 1
ATOM 1935 O O . ASP A 1 246 ? 35.804 7.926 -14.466 1.00 42.69 246 ASP A O 1
ATOM 1939 N N . SER A 1 247 ? 35.323 7.433 -16.587 1.00 46.91 247 SER A N 1
ATOM 1940 C CA . SER A 1 247 ? 34.118 8.259 -16.620 1.00 46.91 247 SER A CA 1
ATOM 1941 C C . SER A 1 247 ? 32.923 7.344 -16.830 1.00 46.91 247 SER A C 1
ATOM 1943 O O . SER A 1 247 ? 32.641 6.934 -17.955 1.00 46.91 247 SER A O 1
ATOM 1945 N N . TRP A 1 248 ? 32.230 7.039 -15.733 1.00 43.50 248 TRP A N 1
ATOM 1946 C CA . TRP A 1 248 ? 30.855 6.548 -15.770 1.00 43.50 248 TRP A CA 1
ATOM 1947 C C . TRP A 1 248 ? 30.023 7.436 -16.708 1.00 43.50 248 TRP A C 1
ATOM 1949 O O . TRP A 1 248 ? 30.275 8.649 -16.748 1.00 43.50 248 TRP A O 1
ATOM 1959 N N . PRO A 1 249 ? 29.067 6.871 -17.470 1.00 46.88 249 PRO A N 1
ATOM 1960 C CA . PRO A 1 249 ? 28.219 7.669 -18.341 1.00 46.88 249 PRO A CA 1
ATOM 1961 C C . PRO A 1 249 ? 27.592 8.805 -17.530 1.00 46.88 249 PRO A C 1
ATOM 1963 O O . PRO A 1 249 ? 27.136 8.620 -16.398 1.00 46.88 249 PRO A O 1
ATOM 1966 N N . THR A 1 250 ? 27.633 10.013 -18.089 1.00 60.50 250 THR A N 1
ATOM 1967 C CA . THR A 1 250 ? 26.875 11.142 -17.549 1.00 60.50 250 THR A CA 1
ATOM 1968 C C . THR A 1 250 ? 25.397 10.755 -17.498 1.00 60.50 250 THR A C 1
ATOM 1970 O O . THR A 1 250 ? 24.956 9.914 -18.278 1.00 60.50 250 THR A O 1
ATOM 1973 N N . SER A 1 251 ? 24.614 11.360 -16.600 1.00 62.84 251 SER A N 1
ATOM 1974 C CA . SER A 1 251 ? 23.177 11.056 -16.474 1.00 62.84 251 SER A CA 1
ATOM 1975 C C . SER A 1 251 ? 22.435 11.131 -17.815 1.00 62.84 251 SER A C 1
ATOM 1977 O O . SER A 1 251 ? 21.574 10.309 -18.076 1.00 62.84 251 SER A O 1
ATOM 1979 N N . GLU A 1 252 ? 22.848 12.042 -18.696 1.00 57.59 252 GLU A N 1
ATOM 1980 C CA . GLU A 1 252 ? 22.323 12.194 -20.059 1.00 57.59 252 GLU A CA 1
ATOM 1981 C C . GLU A 1 252 ? 22.646 10.986 -20.965 1.00 57.59 252 GLU A C 1
ATOM 1983 O O . GLU A 1 252 ? 21.773 10.489 -21.664 1.00 57.59 252 GLU A O 1
ATOM 1988 N N . ALA A 1 253 ? 23.863 10.432 -20.891 1.00 62.72 253 ALA A N 1
ATOM 1989 C CA . ALA A 1 253 ? 24.235 9.235 -21.651 1.00 62.72 253 ALA A CA 1
ATOM 1990 C C . ALA A 1 253 ? 23.547 7.963 -21.121 1.00 62.72 253 ALA A C 1
ATOM 1992 O O . ALA A 1 253 ? 23.312 7.026 -21.883 1.00 62.72 253 ALA A O 1
ATOM 1993 N N . GLN A 1 254 ? 23.226 7.927 -19.824 1.00 62.50 254 GLN A N 1
ATOM 1994 C CA . GLN A 1 254 ? 22.432 6.850 -19.234 1.00 62.50 254 GLN A CA 1
ATOM 1995 C C . GLN A 1 254 ? 20.958 6.955 -19.652 1.00 62.50 254 GLN A C 1
ATOM 1997 O O . GLN A 1 254 ? 20.373 5.946 -20.026 1.00 62.50 254 GLN A O 1
ATOM 2002 N N . GLU A 1 255 ? 20.381 8.161 -19.660 1.00 60.66 255 GLU A N 1
ATOM 2003 C CA . GLU A 1 255 ? 19.016 8.409 -20.146 1.00 60.66 255 GLU A CA 1
ATOM 2004 C C . GLU A 1 255 ? 18.860 8.032 -21.630 1.00 60.66 255 GLU A C 1
ATOM 2006 O O . GLU A 1 255 ? 17.886 7.371 -21.996 1.00 60.66 255 GLU A O 1
ATOM 2011 N N . ASP A 1 256 ? 19.842 8.370 -22.471 1.00 67.81 256 ASP A N 1
ATOM 2012 C CA . ASP A 1 256 ? 19.855 7.990 -23.889 1.00 67.81 256 ASP A CA 1
ATOM 2013 C C . ASP A 1 256 ? 19.951 6.466 -24.083 1.00 67.81 256 ASP A C 1
ATOM 2015 O O . ASP A 1 256 ? 19.285 5.899 -24.956 1.00 67.81 256 ASP A O 1
ATOM 2019 N N . LEU A 1 257 ? 20.757 5.784 -23.260 1.00 66.44 257 LEU A N 1
ATOM 2020 C CA . LEU A 1 257 ? 20.887 4.326 -23.291 1.00 66.44 257 LEU A CA 1
ATOM 2021 C C . LEU A 1 257 ? 19.596 3.638 -22.833 1.00 66.44 257 LEU A C 1
ATOM 2023 O O . LEU A 1 257 ? 19.132 2.711 -23.495 1.00 66.44 257 LEU A O 1
ATOM 2027 N N . ASP A 1 258 ? 18.997 4.107 -21.741 1.00 62.16 258 ASP A N 1
ATOM 2028 C CA . ASP A 1 258 ? 17.749 3.563 -21.207 1.00 62.16 258 ASP A CA 1
ATOM 2029 C C . ASP A 1 258 ? 16.595 3.769 -22.204 1.00 62.16 258 ASP A C 1
ATOM 2031 O O . ASP A 1 258 ? 15.800 2.853 -22.437 1.00 62.16 258 ASP A O 1
ATOM 2035 N N . TRP A 1 259 ? 16.546 4.925 -22.878 1.00 78.75 259 TRP A N 1
ATOM 2036 C CA . TRP A 1 259 ? 15.592 5.183 -23.959 1.00 78.75 259 TRP A CA 1
ATOM 2037 C C . TRP A 1 259 ? 15.803 4.243 -25.155 1.00 78.75 259 TRP A C 1
ATOM 2039 O O . TRP A 1 259 ? 14.837 3.676 -25.673 1.00 78.75 259 TRP A O 1
ATOM 2049 N N . ALA A 1 260 ? 17.053 4.025 -25.577 1.00 73.69 260 ALA A N 1
ATOM 2050 C CA . ALA A 1 260 ? 17.372 3.134 -26.691 1.00 73.69 260 ALA A CA 1
ATOM 2051 C C . ALA A 1 260 ? 17.027 1.666 -26.381 1.00 73.69 260 ALA A C 1
ATOM 2053 O O . ALA A 1 260 ? 16.443 0.976 -27.220 1.00 73.69 260 ALA A O 1
ATOM 2054 N N . LEU A 1 261 ? 17.331 1.197 -25.166 1.00 72.31 261 LEU A N 1
ATOM 2055 C CA . LEU A 1 261 ? 16.962 -0.144 -24.704 1.00 72.31 261 LEU A CA 1
ATOM 2056 C C . LEU A 1 261 ? 15.441 -0.313 -24.634 1.00 72.31 261 LEU A C 1
ATOM 2058 O O . LEU A 1 261 ? 14.919 -1.361 -25.018 1.00 72.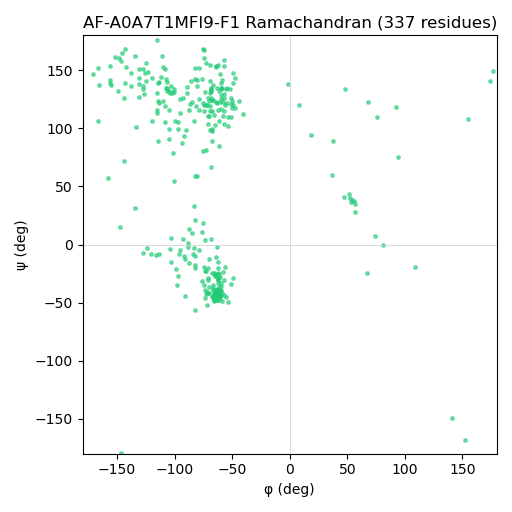31 261 LEU A O 1
ATOM 2062 N N . HIS A 1 262 ? 14.720 0.727 -24.209 1.00 72.06 262 HIS A N 1
ATOM 2063 C CA . HIS A 1 262 ? 13.263 0.721 -24.204 1.00 72.06 262 HIS A CA 1
ATOM 2064 C C . HIS A 1 262 ? 12.680 0.628 -25.623 1.00 72.06 262 HIS A C 1
ATOM 2066 O O . HIS A 1 262 ? 11.810 -0.206 -25.866 1.00 72.06 262 HIS A O 1
ATOM 2072 N N . ALA A 1 263 ? 13.196 1.407 -26.578 1.00 75.75 263 ALA A N 1
ATOM 2073 C CA . ALA A 1 263 ? 12.750 1.360 -27.972 1.00 75.75 263 ALA A CA 1
ATOM 2074 C C . ALA A 1 263 ? 12.984 -0.019 -28.621 1.00 75.75 263 ALA A C 1
ATOM 2076 O O . ALA A 1 263 ? 12.117 -0.527 -29.333 1.00 75.75 263 ALA A O 1
ATOM 2077 N N . VAL A 1 264 ? 14.128 -0.651 -28.337 1.00 79.19 264 VAL A N 1
ATOM 2078 C CA . VAL A 1 264 ? 14.433 -2.021 -28.785 1.00 79.19 264 VAL A CA 1
ATOM 2079 C C . VAL A 1 264 ? 13.454 -3.031 -28.188 1.00 79.19 264 VAL A C 1
ATOM 2081 O O . VAL A 1 264 ? 12.942 -3.896 -28.898 1.00 79.19 264 VAL A O 1
ATOM 2084 N N . TRP A 1 265 ? 13.169 -2.916 -26.892 1.00 76.44 265 TRP A N 1
ATOM 2085 C CA . TRP A 1 265 ? 12.233 -3.806 -26.216 1.00 76.44 265 TRP A CA 1
ATOM 2086 C C . TRP A 1 265 ? 10.813 -3.716 -26.796 1.00 76.44 265 TRP A C 1
ATOM 2088 O O . TRP A 1 265 ? 10.196 -4.751 -27.049 1.00 76.44 265 TRP A O 1
ATOM 2098 N N . GLU A 1 266 ? 10.307 -2.506 -27.050 1.00 77.94 266 GLU A N 1
ATOM 2099 C CA . GLU A 1 266 ? 8.989 -2.297 -27.671 1.00 77.94 266 GLU A CA 1
ATOM 2100 C C . GLU A 1 266 ? 8.923 -2.905 -29.081 1.00 77.94 266 GLU A C 1
ATOM 2102 O O . GLU A 1 266 ? 7.959 -3.599 -29.406 1.00 77.94 266 GLU A O 1
ATOM 2107 N N . ALA A 1 267 ? 9.981 -2.750 -29.886 1.00 78.56 267 ALA A N 1
ATOM 2108 C CA . ALA A 1 267 ? 10.056 -3.358 -31.215 1.00 78.56 267 ALA A CA 1
ATOM 2109 C C . ALA A 1 267 ? 9.997 -4.897 -31.164 1.00 78.56 267 ALA A C 1
ATOM 2111 O O . ALA A 1 267 ? 9.320 -5.519 -31.982 1.00 78.56 267 ALA A O 1
ATOM 2112 N N . ILE A 1 268 ? 10.655 -5.522 -30.179 1.00 81.38 268 ILE A N 1
ATOM 2113 C CA . ILE A 1 268 ? 10.595 -6.979 -29.970 1.00 81.38 268 ILE A CA 1
ATOM 2114 C C . ILE A 1 268 ? 9.175 -7.416 -29.578 1.00 81.38 268 ILE A C 1
ATOM 2116 O O . ILE A 1 268 ? 8.669 -8.415 -30.091 1.00 81.38 268 ILE A O 1
ATOM 2120 N N . GLN A 1 269 ? 8.510 -6.672 -28.690 1.00 82.69 269 GLN A N 1
ATOM 2121 C CA . GLN A 1 269 ? 7.141 -6.987 -28.267 1.00 82.69 269 GLN A CA 1
ATOM 2122 C C . GLN A 1 269 ? 6.145 -6.884 -29.430 1.00 82.69 269 GLN A C 1
ATOM 2124 O O . GLN A 1 269 ? 5.341 -7.796 -29.630 1.00 82.69 269 GLN A O 1
ATOM 2129 N N . GLU A 1 270 ? 6.218 -5.818 -30.230 1.00 85.12 270 GLU A N 1
ATOM 2130 C CA . GLU A 1 270 ? 5.356 -5.638 -31.402 1.00 85.12 270 GLU A CA 1
ATOM 2131 C C . GLU A 1 270 ? 5.591 -6.736 -32.451 1.00 85.12 270 GLU A C 1
ATOM 2133 O O . GLU A 1 270 ? 4.634 -7.291 -33.002 1.00 85.12 270 GLU A O 1
ATOM 2138 N N . ALA A 1 271 ? 6.852 -7.122 -32.664 1.00 83.50 271 ALA A N 1
ATOM 2139 C CA . ALA A 1 271 ? 7.206 -8.214 -33.560 1.00 83.50 271 ALA A CA 1
ATOM 2140 C C . ALA A 1 271 ? 6.625 -9.557 -33.091 1.00 83.50 271 ALA A C 1
ATOM 2142 O O . ALA A 1 271 ? 6.098 -10.310 -33.908 1.00 83.50 271 ALA A O 1
ATOM 2143 N N . PHE A 1 272 ? 6.629 -9.846 -31.787 1.00 87.50 272 PHE A N 1
ATOM 2144 C CA . PHE A 1 272 ? 6.029 -11.072 -31.248 1.00 87.50 272 PHE A CA 1
ATOM 2145 C C . PHE A 1 272 ? 4.503 -11.089 -31.320 1.00 87.50 272 PHE A C 1
ATOM 2147 O O . PHE A 1 272 ? 3.927 -12.138 -31.618 1.00 87.50 272 PHE A O 1
ATOM 2154 N N . LEU A 1 273 ? 3.841 -9.947 -31.122 1.00 81.12 273 LEU A N 1
ATOM 2155 C CA . LEU A 1 273 ? 2.397 -9.835 -31.346 1.00 81.12 273 LEU A CA 1
ATOM 2156 C C . LEU A 1 273 ? 2.043 -10.066 -32.821 1.00 81.12 273 LEU A C 1
ATOM 2158 O O . LEU A 1 273 ? 1.080 -10.773 -33.125 1.00 81.12 273 LEU A O 1
ATOM 2162 N N . CYS A 1 274 ? 2.849 -9.532 -33.743 1.00 82.06 274 CYS A N 1
ATOM 2163 C CA . CYS A 1 274 ? 2.712 -9.819 -35.169 1.00 82.06 274 CYS A CA 1
ATOM 2164 C C . CYS A 1 274 ? 2.952 -11.305 -35.466 1.00 82.06 274 CYS A C 1
ATOM 2166 O O . CYS A 1 274 ? 2.149 -11.923 -36.164 1.00 82.06 274 CYS A O 1
ATOM 2168 N N . ALA A 1 275 ? 4.008 -11.900 -34.906 1.00 84.56 275 ALA A N 1
ATOM 2169 C CA . ALA A 1 275 ? 4.329 -13.310 -35.097 1.00 84.56 275 ALA A CA 1
ATOM 2170 C C . ALA A 1 275 ? 3.153 -14.210 -34.704 1.00 84.56 275 ALA A C 1
ATOM 2172 O O . ALA A 1 275 ? 2.762 -15.093 -35.460 1.00 84.56 275 ALA A O 1
ATOM 2173 N N . GLU A 1 276 ? 2.525 -13.931 -33.563 1.00 86.25 276 GLU A N 1
ATOM 2174 C CA . GLU A 1 276 ? 1.366 -14.680 -33.088 1.00 86.25 276 GLU A CA 1
ATOM 2175 C C . GLU A 1 276 ? 0.137 -14.496 -33.991 1.00 86.25 276 GLU A C 1
ATOM 2177 O O . GLU A 1 276 ? -0.508 -15.479 -34.363 1.00 86.25 276 GLU A O 1
ATOM 2182 N N . ALA A 1 277 ? -0.149 -13.262 -34.422 1.00 88.06 277 ALA A N 1
ATOM 2183 C CA . ALA A 1 277 ? -1.266 -12.969 -35.322 1.00 88.06 277 ALA A CA 1
ATOM 2184 C C . ALA A 1 277 ? -1.135 -13.662 -36.692 1.00 88.06 277 ALA A C 1
ATOM 2186 O O . ALA A 1 277 ? -2.143 -14.048 -37.291 1.00 88.06 277 ALA A O 1
ATOM 2187 N N . TYR A 1 278 ? 0.097 -13.838 -37.176 1.00 90.69 278 TYR A N 1
ATOM 2188 C CA . TYR A 1 278 ? 0.398 -14.448 -38.473 1.00 90.69 278 TYR A CA 1
ATOM 2189 C C . TYR A 1 278 ? 0.898 -15.898 -38.384 1.00 90.69 278 TYR A C 1
ATOM 2191 O O . TYR A 1 278 ? 1.227 -16.477 -39.417 1.00 90.69 278 TYR A O 1
ATOM 2199 N N . GLN A 1 279 ? 0.909 -16.503 -37.188 1.00 94.81 279 GLN A N 1
ATOM 2200 C CA . GLN A 1 279 ? 1.418 -17.862 -36.938 1.00 94.81 279 GLN A CA 1
ATOM 2201 C C . GLN A 1 279 ? 2.861 -18.070 -37.436 1.00 94.81 279 GLN A C 1
ATOM 2203 O O . GLN A 1 279 ? 3.199 -19.124 -37.975 1.00 94.81 279 GLN A O 1
ATOM 2208 N N . LEU A 1 280 ? 3.699 -17.046 -37.281 1.00 90.88 280 LEU A N 1
ATOM 2209 C CA . LEU A 1 280 ? 5.126 -17.106 -37.576 1.00 90.88 280 LEU A CA 1
ATOM 2210 C C . LEU A 1 280 ? 5.879 -17.731 -36.399 1.00 90.88 280 LEU A C 1
ATOM 2212 O O . LEU A 1 280 ? 5.455 -17.625 -35.244 1.00 90.88 280 LEU A O 1
ATOM 2216 N N . ASP A 1 281 ? 7.007 -18.366 -36.700 1.00 94.62 281 ASP A N 1
ATOM 2217 C CA . ASP A 1 281 ? 7.908 -18.880 -35.677 1.00 94.62 281 ASP A CA 1
ATOM 2218 C C . ASP A 1 281 ? 8.566 -17.717 -34.912 1.00 94.62 281 ASP A C 1
ATOM 2220 O O . ASP A 1 281 ? 8.996 -16.723 -35.502 1.00 94.62 281 ASP A O 1
ATOM 2224 N N . ARG A 1 282 ? 8.589 -17.806 -33.577 1.00 84.00 282 ARG A N 1
ATOM 2225 C CA . ARG A 1 282 ? 9.087 -16.715 -32.726 1.00 84.00 282 ARG A CA 1
ATOM 2226 C C . ARG A 1 282 ? 10.603 -16.557 -32.813 1.00 84.00 282 ARG A C 1
ATOM 2228 O O . ARG A 1 282 ? 11.074 -15.428 -32.676 1.00 84.00 282 ARG A O 1
ATOM 2235 N N . ASP A 1 283 ? 11.341 -17.639 -33.047 1.00 86.50 283 ASP A N 1
ATOM 2236 C CA . ASP A 1 283 ? 12.801 -17.604 -33.121 1.00 86.50 283 ASP A CA 1
ATOM 2237 C C . ASP A 1 283 ? 13.246 -16.954 -34.438 1.00 86.50 283 ASP A C 1
ATOM 2239 O O . ASP A 1 283 ? 14.142 -16.107 -34.431 1.00 86.50 283 ASP A O 1
ATOM 2243 N N . ASP A 1 284 ? 12.546 -17.246 -35.541 1.00 88.75 284 ASP A N 1
ATOM 2244 C CA . ASP A 1 284 ? 12.769 -16.589 -36.837 1.00 88.75 284 ASP A CA 1
ATOM 2245 C C . ASP A 1 284 ? 12.502 -15.074 -36.754 1.00 88.75 284 ASP A C 1
ATOM 2247 O O . ASP A 1 284 ? 13.311 -14.260 -37.206 1.00 88.75 284 ASP A O 1
ATOM 2251 N N . VAL A 1 285 ? 11.397 -14.671 -36.115 1.00 86.88 285 VAL A N 1
ATOM 2252 C CA . VAL A 1 285 ? 11.049 -13.250 -35.942 1.00 86.88 285 VAL A CA 1
ATOM 2253 C C . VAL A 1 285 ? 12.043 -12.531 -35.027 1.00 86.88 285 VAL A C 1
ATOM 2255 O O . VAL A 1 285 ? 12.428 -11.395 -35.307 1.00 86.88 285 VAL A O 1
ATOM 2258 N N . LEU A 1 286 ? 12.502 -13.179 -33.952 1.00 83.38 286 LEU A N 1
ATOM 2259 C CA . LEU A 1 286 ? 13.524 -12.609 -33.075 1.00 83.38 286 LEU A CA 1
ATOM 2260 C C . LEU A 1 286 ? 14.850 -12.403 -33.820 1.00 83.38 286 LEU A C 1
ATOM 2262 O O . LEU A 1 286 ? 15.476 -11.353 -33.661 1.00 83.38 286 LEU A O 1
ATOM 2266 N N . ALA A 1 287 ? 15.258 -13.367 -34.650 1.00 87.12 287 ALA A N 1
ATOM 2267 C CA . ALA A 1 287 ? 16.464 -13.259 -35.464 1.00 87.12 287 ALA A CA 1
ATOM 2268 C C . ALA A 1 287 ? 16.391 -12.067 -36.436 1.00 87.12 287 ALA A C 1
ATOM 2270 O O . ALA A 1 287 ? 17.338 -11.281 -36.507 1.00 87.12 287 ALA A O 1
ATOM 2271 N N . GLU A 1 288 ? 15.254 -11.867 -37.114 1.00 89.06 288 GLU A N 1
ATOM 2272 C CA . GLU A 1 288 ? 15.054 -10.720 -38.012 1.00 89.06 288 GLU A CA 1
ATOM 2273 C C . GLU A 1 288 ? 15.083 -9.372 -37.275 1.00 89.06 288 GLU A C 1
ATOM 2275 O O . GLU A 1 288 ? 15.692 -8.413 -37.758 1.00 89.06 288 GLU A O 1
ATOM 2280 N N . VAL A 1 289 ? 14.472 -9.285 -36.088 1.00 84.38 289 VAL A N 1
ATOM 2281 C CA . VAL A 1 289 ? 14.492 -8.062 -35.269 1.00 84.38 289 VAL A CA 1
ATOM 2282 C C . VAL A 1 289 ? 15.911 -7.737 -34.802 1.00 84.38 289 VAL A C 1
ATOM 2284 O O . VAL A 1 289 ? 16.340 -6.585 -34.898 1.00 84.38 289 VAL A O 1
ATOM 2287 N N . ILE A 1 290 ? 16.669 -8.740 -34.346 1.00 83.56 290 ILE A N 1
ATOM 2288 C CA . ILE A 1 290 ? 18.073 -8.569 -33.946 1.00 83.56 290 ILE A CA 1
ATOM 2289 C C . ILE A 1 290 ? 18.914 -8.072 -35.127 1.00 83.56 290 ILE A C 1
ATOM 2291 O O . ILE A 1 290 ? 19.697 -7.132 -34.967 1.00 83.56 290 ILE A O 1
ATOM 2295 N N . ASP A 1 291 ? 18.736 -8.643 -36.318 1.00 85.00 291 ASP A N 1
ATOM 2296 C CA . ASP A 1 291 ? 19.462 -8.210 -37.514 1.00 85.00 291 ASP A CA 1
ATOM 2297 C C . ASP A 1 291 ? 19.069 -6.794 -37.959 1.00 85.00 291 ASP A C 1
ATOM 2299 O O . ASP A 1 291 ? 19.944 -6.005 -38.330 1.00 85.00 291 ASP A O 1
ATOM 2303 N N . ALA A 1 292 ? 17.794 -6.412 -37.846 1.00 81.25 292 ALA A N 1
ATOM 2304 C CA . ALA A 1 292 ? 17.340 -5.048 -38.114 1.00 81.25 292 ALA A CA 1
ATOM 2305 C C . ALA A 1 292 ? 17.956 -4.031 -37.137 1.00 81.25 292 ALA A C 1
ATOM 2307 O O . ALA A 1 292 ? 18.426 -2.970 -37.562 1.00 81.25 292 ALA A O 1
ATOM 2308 N N . ILE A 1 293 ? 18.025 -4.368 -35.843 1.00 80.31 293 ILE A N 1
ATOM 2309 C CA . ILE A 1 293 ? 18.673 -3.538 -34.816 1.00 80.31 293 ILE A CA 1
ATOM 2310 C C . ILE A 1 293 ? 20.166 -3.398 -35.114 1.00 80.31 293 ILE A C 1
ATOM 2312 O O . ILE A 1 293 ? 20.684 -2.280 -35.145 1.00 80.31 293 ILE A O 1
ATOM 2316 N N . ARG A 1 294 ? 20.858 -4.509 -35.401 1.00 82.19 294 ARG A N 1
ATOM 2317 C CA . ARG A 1 294 ? 22.279 -4.506 -35.788 1.00 82.19 294 ARG A CA 1
ATOM 2318 C C . ARG A 1 294 ? 22.520 -3.636 -37.017 1.00 82.19 294 ARG A C 1
ATOM 2320 O O . ARG A 1 294 ? 23.469 -2.853 -37.034 1.00 82.19 294 ARG A O 1
ATOM 2327 N N . HIS A 1 295 ? 21.657 -3.733 -38.027 1.00 78.81 295 HIS A N 1
ATOM 2328 C CA . HIS A 1 295 ? 21.761 -2.936 -39.245 1.00 78.81 295 HIS A CA 1
ATOM 2329 C C . HIS A 1 295 ? 21.553 -1.441 -38.975 1.00 78.81 295 HIS A C 1
ATOM 2331 O O . HIS A 1 295 ? 22.357 -0.622 -39.422 1.00 78.81 295 HIS A O 1
ATOM 2337 N N . SER A 1 296 ? 20.524 -1.081 -38.203 1.00 75.75 296 SER A N 1
ATOM 2338 C CA . SER A 1 296 ? 20.262 0.307 -37.804 1.00 75.75 296 SER A CA 1
ATOM 2339 C C . SER A 1 296 ? 21.420 0.884 -36.989 1.00 75.75 296 SER A C 1
ATOM 2341 O O . SER A 1 296 ? 21.823 2.026 -37.205 1.00 75.75 296 SER A O 1
ATOM 2343 N N . TYR A 1 297 ? 21.998 0.087 -36.088 1.00 74.00 297 TYR A N 1
ATOM 2344 C CA . TYR A 1 297 ? 23.147 0.492 -35.288 1.00 74.00 297 TYR A CA 1
ATOM 2345 C C . TYR A 1 297 ? 24.387 0.707 -36.163 1.00 74.00 297 TYR A C 1
ATOM 2347 O O . TYR A 1 297 ? 25.018 1.760 -36.096 1.00 74.00 297 TYR A O 1
ATOM 2355 N N . ALA A 1 298 ? 24.696 -0.229 -37.066 1.00 72.94 298 ALA A N 1
ATOM 2356 C CA . ALA A 1 298 ? 25.817 -0.110 -37.999 1.00 72.94 298 ALA A CA 1
ATOM 2357 C C . ALA A 1 298 ? 25.706 1.128 -38.911 1.00 72.94 298 ALA A C 1
ATOM 2359 O O . ALA A 1 298 ? 26.719 1.740 -39.247 1.00 72.94 298 ALA A O 1
ATOM 2360 N N . GLN A 1 299 ? 24.485 1.535 -39.277 1.00 70.19 299 GLN A N 1
ATOM 2361 C CA . GLN A 1 299 ? 24.242 2.751 -40.060 1.00 70.19 299 GLN A CA 1
ATOM 2362 C C . GLN A 1 299 ? 24.409 4.054 -39.261 1.00 70.19 299 GLN A C 1
ATOM 2364 O O . GLN A 1 299 ? 24.547 5.118 -39.866 1.00 70.19 299 GLN A O 1
ATOM 2369 N N . HIS A 1 300 ? 24.366 4.012 -37.928 1.00 65.88 300 HIS A N 1
ATOM 2370 C CA . HIS A 1 300 ? 24.395 5.205 -37.068 1.00 65.88 300 HIS A CA 1
ATOM 2371 C C . HIS A 1 300 ? 25.648 5.279 -36.170 1.00 65.88 300 HIS A C 1
ATOM 2373 O O . HIS A 1 300 ? 25.942 6.324 -35.593 1.00 65.88 300 HIS A O 1
ATOM 2379 N N . SER A 1 301 ? 26.454 4.214 -36.125 1.00 50.44 301 SER A N 1
ATOM 2380 C CA . SER A 1 301 ? 27.641 4.048 -35.274 1.00 50.44 301 SER A CA 1
ATOM 2381 C C . SER A 1 301 ? 28.941 4.680 -35.817 1.00 50.44 301 SER A C 1
ATOM 2383 O O . SER A 1 301 ? 30.035 4.199 -35.532 1.00 50.44 301 SER A O 1
ATOM 2385 N N . THR A 1 302 ? 28.898 5.807 -36.536 1.00 46.91 302 THR A N 1
ATOM 2386 C CA . THR A 1 302 ? 30.134 6.599 -36.762 1.00 46.91 302 THR A CA 1
ATOM 2387 C C . THR A 1 302 ? 30.589 7.373 -35.514 1.00 46.91 302 THR A C 1
ATOM 2389 O O . THR A 1 302 ? 31.536 8.150 -35.603 1.00 46.91 302 THR A O 1
ATOM 2392 N N . LEU A 1 303 ? 29.907 7.215 -34.369 1.00 43.88 303 LEU A N 1
ATOM 2393 C CA . LEU A 1 303 ? 30.078 8.065 -33.184 1.00 43.88 303 LEU A CA 1
ATOM 2394 C C . LEU A 1 303 ? 30.434 7.350 -31.871 1.00 43.88 303 LEU A C 1
ATOM 2396 O O . LEU A 1 303 ? 30.688 8.049 -30.895 1.00 43.88 303 LEU A O 1
ATOM 2400 N N . LEU A 1 304 ? 30.520 6.017 -31.812 1.00 43.81 304 LEU A N 1
ATOM 2401 C CA . LEU A 1 304 ? 30.885 5.307 -30.578 1.00 43.81 304 LEU A CA 1
ATOM 2402 C C . LEU A 1 304 ? 31.745 4.074 -30.893 1.00 43.81 304 LEU A C 1
ATOM 2404 O O . LEU A 1 304 ? 31.353 3.228 -31.694 1.00 43.81 304 LEU A O 1
ATOM 2408 N N . ASP A 1 305 ? 32.916 3.974 -30.260 1.00 41.44 305 ASP A N 1
ATOM 2409 C CA . ASP A 1 305 ? 33.757 2.775 -30.300 1.00 41.44 305 ASP A CA 1
ATOM 2410 C C . ASP A 1 305 ? 33.072 1.639 -29.508 1.00 41.44 305 ASP A C 1
ATOM 2412 O O . ASP A 1 305 ? 33.109 1.586 -28.284 1.00 41.44 305 ASP A O 1
ATOM 2416 N N . ASN A 1 306 ? 32.402 0.767 -30.265 1.00 45.06 306 ASN A N 1
ATOM 2417 C CA . ASN A 1 306 ? 32.057 -0.643 -30.040 1.00 45.06 306 ASN A CA 1
ATOM 2418 C C . ASN A 1 306 ? 31.659 -1.136 -28.618 1.00 45.06 306 ASN A C 1
ATOM 2420 O O . ASN A 1 306 ? 32.493 -1.699 -27.909 1.00 45.06 306 ASN A O 1
ATOM 2424 N N . PRO A 1 307 ? 30.360 -1.087 -28.254 1.00 43.22 307 PRO A N 1
ATOM 2425 C CA . PRO A 1 307 ? 29.804 -1.786 -27.087 1.00 43.22 307 PRO A CA 1
ATOM 2426 C C . PRO A 1 307 ? 29.326 -3.234 -27.362 1.00 43.22 307 PRO A C 1
ATOM 2428 O O . PRO A 1 307 ? 28.805 -3.883 -26.457 1.00 43.22 307 PRO A O 1
ATOM 2431 N N . LEU A 1 308 ? 29.467 -3.768 -28.585 1.00 44.41 308 LEU A N 1
ATOM 2432 C CA . LEU A 1 308 ? 28.817 -5.031 -28.987 1.00 44.41 308 LEU A CA 1
ATOM 2433 C C . LEU A 1 308 ? 29.615 -6.313 -28.703 1.00 44.41 308 LEU A C 1
ATOM 2435 O O . LEU A 1 308 ? 29.078 -7.399 -28.899 1.00 44.41 308 LEU A O 1
ATOM 2439 N N . THR A 1 309 ? 30.832 -6.234 -28.158 1.00 44.62 309 THR A N 1
ATOM 2440 C CA . THR A 1 309 ? 31.590 -7.432 -27.738 1.00 44.62 309 THR A CA 1
ATOM 2441 C C . THR A 1 309 ? 30.925 -8.212 -26.599 1.00 44.62 309 THR A C 1
ATOM 2443 O O . THR A 1 309 ? 31.341 -9.321 -26.306 1.00 44.62 309 THR A O 1
ATOM 2446 N N . TRP A 1 310 ? 29.889 -7.664 -25.957 1.00 41.94 310 TRP A N 1
ATOM 2447 C CA . TRP A 1 310 ? 29.176 -8.330 -24.863 1.00 41.94 310 TRP A CA 1
ATOM 2448 C C . TRP A 1 310 ? 28.118 -9.346 -25.335 1.00 41.94 310 TRP A C 1
ATOM 2450 O O . TRP A 1 310 ? 27.731 -10.221 -24.569 1.00 41.94 310 TRP A O 1
ATOM 2460 N N . LEU A 1 311 ? 27.651 -9.257 -26.588 1.00 41.75 311 LEU A N 1
ATOM 2461 C CA . LEU A 1 311 ? 26.622 -10.163 -27.127 1.00 41.75 311 LEU A CA 1
ATOM 2462 C C . LEU A 1 311 ? 27.188 -11.450 -27.744 1.00 41.75 311 LEU A C 1
ATOM 2464 O O . LEU A 1 311 ? 26.430 -12.398 -27.932 1.00 41.75 311 LEU A O 1
ATOM 2468 N N . ASP A 1 312 ? 28.491 -11.497 -28.027 1.00 40.56 312 ASP A N 1
ATOM 2469 C CA . ASP A 1 312 ? 29.142 -12.657 -28.650 1.00 40.56 312 ASP A CA 1
ATOM 2470 C C . ASP A 1 312 ? 29.696 -13.673 -27.623 1.00 40.56 312 ASP A C 1
ATOM 2472 O O . ASP A 1 312 ? 30.005 -14.798 -28.000 1.00 40.56 312 ASP A O 1
ATOM 2476 N N . ASP A 1 313 ? 29.774 -13.323 -26.330 1.00 38.31 313 ASP A N 1
ATOM 2477 C CA . ASP A 1 313 ? 30.403 -14.155 -25.280 1.00 38.31 313 ASP A CA 1
ATOM 2478 C C . ASP A 1 313 ? 29.435 -15.102 -24.533 1.00 38.31 313 ASP A C 1
ATOM 2480 O O . ASP A 1 313 ? 29.834 -15.801 -23.598 1.00 38.31 313 ASP A O 1
ATOM 2484 N N . HIS A 1 314 ? 28.162 -15.177 -24.935 1.00 38.69 314 HIS A N 1
ATOM 2485 C CA . HIS A 1 314 ? 27.222 -16.167 -24.399 1.00 38.69 314 HIS A CA 1
ATOM 2486 C C . HIS A 1 314 ? 27.029 -17.337 -25.371 1.00 38.69 314 HIS A C 1
ATOM 2488 O O . HIS A 1 314 ? 26.024 -17.441 -26.074 1.00 38.69 314 HIS A O 1
ATOM 2494 N N . ASP A 1 315 ? 28.019 -18.233 -25.359 1.00 36.72 315 ASP A N 1
ATOM 2495 C CA . ASP A 1 315 ? 27.959 -19.576 -25.937 1.00 36.72 315 ASP A CA 1
ATOM 2496 C C . ASP A 1 315 ? 26.712 -20.334 -25.442 1.00 36.72 315 ASP A C 1
ATOM 2498 O O . ASP A 1 315 ? 26.512 -20.573 -24.246 1.00 36.72 315 ASP A O 1
ATOM 2502 N N . LEU A 1 316 ? 25.873 -20.736 -26.398 1.00 40.50 316 LEU A N 1
ATOM 2503 C CA . LEU A 1 316 ? 24.759 -21.662 -26.215 1.00 40.50 316 LEU A CA 1
ATOM 2504 C C . LEU A 1 316 ? 25.303 -23.093 -26.093 1.00 40.50 316 LEU A C 1
ATOM 2506 O O . LEU A 1 316 ? 25.277 -23.869 -27.049 1.00 40.50 316 LEU A O 1
ATOM 2510 N N . ASP A 1 317 ? 25.788 -23.453 -24.906 1.00 37.09 317 ASP A N 1
ATOM 2511 C CA . ASP A 1 317 ? 26.104 -24.842 -24.576 1.00 37.09 317 ASP A CA 1
ATOM 2512 C C . ASP A 1 317 ? 24.811 -25.645 -24.342 1.00 37.09 317 ASP A C 1
ATOM 2514 O O . ASP A 1 317 ? 24.056 -25.424 -23.391 1.00 37.09 317 ASP A O 1
ATOM 2518 N N . HIS A 1 318 ? 24.560 -26.619 -25.219 1.00 39.16 318 HIS A N 1
ATOM 2519 C CA . HIS A 1 318 ? 23.532 -27.644 -25.046 1.00 39.16 318 HIS A CA 1
ATOM 2520 C C . HIS A 1 318 ? 23.883 -28.582 -23.875 1.00 39.16 318 HIS A C 1
ATOM 2522 O O . HIS A 1 318 ? 24.915 -29.256 -23.936 1.00 39.16 318 HIS A O 1
ATOM 2528 N N . PRO A 1 319 ? 23.013 -28.764 -22.861 1.00 34.62 319 PRO A N 1
ATOM 2529 C CA . PRO A 1 319 ? 23.185 -29.842 -21.906 1.00 34.62 319 PRO A CA 1
ATOM 2530 C C . PRO A 1 319 ? 22.529 -31.122 -22.435 1.00 34.62 319 PRO A C 1
ATOM 2532 O O . PRO A 1 319 ? 21.329 -31.191 -22.702 1.00 34.62 319 PRO A O 1
ATOM 2535 N N . SER A 1 320 ? 23.353 -32.157 -22.566 1.00 37.88 320 SER A N 1
ATOM 2536 C CA . SER A 1 320 ? 22.940 -33.544 -22.733 1.00 37.88 320 SER A CA 1
ATOM 2537 C C . SER A 1 320 ? 22.102 -34.034 -21.547 1.00 37.88 320 SER A C 1
ATOM 2539 O O . SER A 1 320 ? 22.489 -33.834 -20.398 1.00 37.88 320 SER A O 1
ATOM 2541 N N . ASP A 1 321 ? 21.007 -34.718 -21.879 1.00 41.72 321 ASP A N 1
ATOM 2542 C CA . ASP A 1 321 ? 20.285 -35.768 -21.146 1.00 41.72 321 ASP A CA 1
ATOM 2543 C C . ASP A 1 321 ? 20.721 -36.066 -19.694 1.00 41.72 321 ASP A C 1
ATOM 2545 O O . ASP A 1 321 ? 21.823 -36.563 -19.444 1.00 41.72 321 ASP A O 1
ATOM 2549 N N . GLY A 1 322 ? 19.793 -35.907 -18.742 1.00 38.44 322 GLY A N 1
ATOM 2550 C CA . GLY A 1 322 ? 19.897 -36.589 -17.451 1.00 38.44 322 GLY A CA 1
ATOM 2551 C C . GLY A 1 322 ? 19.195 -35.938 -16.260 1.00 38.44 322 GLY A C 1
ATOM 2552 O O . GLY A 1 322 ? 19.733 -35.039 -15.624 1.00 38.44 322 GLY A O 1
ATOM 2553 N N . THR A 1 323 ? 18.101 -36.580 -15.844 1.00 36.22 323 THR A N 1
ATOM 2554 C CA . THR A 1 323 ? 17.485 -36.614 -14.499 1.00 36.22 323 THR A CA 1
ATOM 2555 C C . THR A 1 323 ? 16.394 -35.593 -14.151 1.00 36.22 323 THR A C 1
ATOM 2557 O O . THR A 1 323 ? 16.599 -34.385 -14.078 1.00 36.22 323 THR A O 1
ATOM 2560 N N . ASP A 1 324 ? 15.221 -36.166 -13.864 1.00 46.47 324 ASP A N 1
ATOM 2561 C CA . ASP A 1 324 ? 13.992 -35.555 -13.370 1.00 46.47 324 ASP A CA 1
ATOM 2562 C C . ASP A 1 324 ? 14.199 -34.638 -12.154 1.00 46.47 324 ASP A C 1
ATOM 2564 O O . ASP A 1 324 ? 14.561 -35.085 -11.059 1.00 46.47 324 ASP A O 1
ATOM 2568 N N . ARG A 1 325 ? 13.834 -33.363 -12.313 1.00 36.00 325 ARG A N 1
ATOM 2569 C CA . ARG A 1 325 ? 13.380 -32.491 -11.222 1.00 36.00 325 ARG A CA 1
ATOM 2570 C C . ARG A 1 325 ? 12.178 -31.671 -11.701 1.00 36.00 325 ARG A C 1
ATOM 2572 O O . ARG A 1 325 ? 12.220 -31.155 -12.816 1.00 36.00 325 ARG A O 1
ATOM 2579 N N . PRO A 1 326 ? 11.113 -31.528 -10.892 1.00 35.28 326 PRO A N 1
ATOM 2580 C CA . PRO A 1 326 ? 9.963 -30.722 -11.272 1.00 35.28 326 PRO A CA 1
ATOM 2581 C C . PRO A 1 326 ? 10.335 -29.235 -11.246 1.00 35.28 326 PRO A C 1
ATOM 2583 O O . PRO A 1 326 ? 10.830 -28.718 -10.244 1.00 35.28 326 PRO A O 1
ATOM 2586 N N . VAL A 1 327 ? 10.091 -28.565 -12.370 1.00 39.00 327 VAL A N 1
ATOM 2587 C CA . VAL A 1 327 ? 10.237 -27.117 -12.543 1.00 39.00 327 VAL A CA 1
ATOM 2588 C C . VAL A 1 327 ? 9.084 -26.413 -11.810 1.00 39.00 327 VAL A C 1
ATOM 2590 O O . VAL A 1 327 ? 7.931 -26.811 -12.000 1.00 39.00 327 VAL A O 1
ATOM 2593 N N . PRO A 1 328 ? 9.337 -25.385 -10.978 1.00 34.22 328 PRO A N 1
ATOM 2594 C CA . PRO A 1 328 ? 8.269 -24.567 -10.420 1.00 34.22 328 PRO A CA 1
ATOM 2595 C C . PRO A 1 328 ? 7.630 -23.738 -11.539 1.00 34.22 328 PRO A C 1
ATOM 2597 O O . PRO A 1 328 ? 8.305 -23.031 -12.283 1.00 34.22 328 PRO A O 1
ATOM 2600 N N . SER A 1 329 ? 6.312 -23.854 -11.666 1.00 34.97 329 SER A N 1
ATOM 2601 C CA . SER A 1 329 ? 5.500 -23.128 -12.638 1.00 34.97 329 SER A CA 1
ATOM 2602 C C . SER A 1 329 ? 5.617 -21.616 -12.439 1.00 34.97 329 SER A C 1
ATOM 2604 O O . SER A 1 329 ? 5.184 -21.085 -11.416 1.00 34.97 329 SER A O 1
ATOM 2606 N N . THR A 1 330 ? 6.161 -20.926 -13.437 1.00 35.09 330 THR A N 1
ATOM 2607 C CA . THR A 1 330 ? 6.085 -19.471 -13.592 1.00 35.09 330 THR A CA 1
ATOM 2608 C C . THR A 1 330 ? 4.613 -19.055 -13.736 1.00 35.09 330 THR A C 1
ATOM 2610 O O . THR A 1 330 ? 3.900 -19.674 -14.534 1.00 35.09 330 THR A O 1
ATOM 2613 N N . PRO A 1 331 ? 4.111 -18.041 -13.008 1.00 35.88 331 PRO A N 1
ATOM 2614 C CA . PRO A 1 331 ? 2.750 -17.566 -13.211 1.00 35.88 331 PRO A CA 1
ATOM 2615 C C . PRO A 1 331 ? 2.656 -16.870 -14.574 1.00 35.88 331 PRO A C 1
ATOM 2617 O O . PRO A 1 331 ? 3.299 -15.853 -14.826 1.00 35.88 331 PRO A O 1
ATOM 2620 N N . GLN A 1 332 ? 1.863 -17.458 -15.468 1.00 31.25 332 GLN A N 1
ATOM 2621 C CA . GLN A 1 332 ? 1.513 -16.881 -16.760 1.00 31.25 332 GLN A CA 1
ATOM 2622 C C . GLN A 1 332 ? 0.630 -15.646 -16.537 1.00 31.25 332 GLN A C 1
ATOM 2624 O O . GLN A 1 332 ? -0.491 -15.759 -16.041 1.00 31.25 332 GLN A O 1
ATOM 2629 N N . GLY A 1 333 ? 1.128 -14.466 -16.905 1.00 32.38 333 GLY A N 1
ATOM 2630 C CA . GLY A 1 333 ? 0.291 -13.282 -17.078 1.00 32.38 333 GLY A CA 1
ATOM 2631 C C . GLY A 1 333 ? -0.532 -13.430 -18.356 1.00 32.38 333 GLY A C 1
ATOM 2632 O O . GLY A 1 333 ? 0.035 -13.587 -19.434 1.00 32.38 333 GLY A O 1
ATOM 2633 N N . LEU A 1 334 ? -1.860 -13.411 -18.238 1.00 33.34 334 LEU A N 1
ATOM 2634 C CA . LEU A 1 334 ? -2.763 -13.332 -19.387 1.00 33.34 334 LEU A CA 1
ATOM 2635 C C . LEU A 1 334 ? -2.971 -11.861 -19.786 1.00 33.34 334 LEU A C 1
ATOM 2637 O O . LEU A 1 334 ? -3.137 -11.019 -18.898 1.00 33.34 334 LEU A O 1
ATOM 2641 N N . PRO A 1 335 ? -3.022 -11.535 -21.089 1.00 35.22 335 PRO A N 1
ATOM 2642 C CA . PRO A 1 335 ? -3.403 -10.208 -21.544 1.00 35.22 335 PRO A CA 1
ATOM 2643 C C . PRO A 1 335 ? -4.922 -10.056 -21.408 1.00 35.22 335 PRO A C 1
ATOM 2645 O O . PRO A 1 335 ? -5.687 -10.827 -21.986 1.00 35.22 335 PRO A O 1
ATOM 2648 N N . ILE A 1 336 ? -5.374 -9.058 -20.647 1.00 41.31 336 ILE A N 1
ATOM 2649 C CA . ILE A 1 336 ? -6.780 -8.647 -20.661 1.00 41.31 336 ILE A CA 1
ATOM 2650 C C . ILE A 1 336 ? -6.912 -7.539 -21.701 1.00 41.31 336 ILE A C 1
ATOM 2652 O O . ILE A 1 336 ? -6.673 -6.367 -21.419 1.00 41.31 336 ILE A O 1
ATOM 2656 N N . SER A 1 337 ? -7.257 -7.934 -22.923 1.00 35.28 337 SER A N 1
ATOM 2657 C CA . SER A 1 337 ? -7.854 -7.030 -23.898 1.00 35.28 337 SER A CA 1
ATOM 2658 C C . SER A 1 337 ? -9.252 -6.647 -23.413 1.00 35.28 337 SER A C 1
ATOM 2660 O O . SER A 1 337 ? -10.029 -7.537 -23.075 1.00 35.28 337 SER A O 1
ATOM 2662 N N . GLU A 1 338 ? -9.546 -5.347 -23.450 1.00 36.59 338 GLU A N 1
ATOM 2663 C CA . GLU A 1 338 ? -10.765 -4.656 -22.988 1.00 36.59 338 GLU A CA 1
ATOM 2664 C C . GLU A 1 338 ? -10.693 -4.094 -21.558 1.00 36.59 338 GLU A C 1
ATOM 2666 O O . GLU A 1 338 ? -11.320 -4.601 -20.629 1.00 36.59 338 GLU A O 1
ATOM 2671 N N . TRP A 1 339 ? -9.956 -2.981 -21.431 1.00 44.59 339 TRP A N 1
ATOM 2672 C CA . TRP A 1 339 ? -10.146 -1.931 -20.422 1.00 44.59 339 TRP A CA 1
ATOM 2673 C C . TRP A 1 339 ? -9.976 -0.554 -21.055 1.00 44.59 339 TRP A C 1
ATOM 2675 O O . TRP A 1 339 ? -8.992 -0.385 -21.813 1.00 44.59 339 TRP A O 1
#

Solvent-accessible surface area (backbone atoms only — not comparable to full-atom values): 20800 Å² total; per-residue (Å²): 136,84,78,88,75,76,41,89,79,78,46,72,64,104,60,90,71,56,77,75,73,70,51,85,68,56,61,79,63,70,60,82,59,92,83,59,56,37,45,51,23,57,64,48,28,14,51,52,46,50,48,48,50,36,20,57,76,54,80,21,41,30,22,52,62,36,38,32,30,29,31,67,84,55,60,71,43,72,47,48,32,32,33,36,28,42,23,30,62,88,44,68,47,63,84,44,60,42,58,11,20,30,38,79,78,41,48,73,37,66,50,67,69,48,90,66,42,37,81,39,29,35,36,37,38,35,36,73,46,86,52,86,58,81,50,75,68,48,50,72,63,39,23,73,46,58,26,44,37,34,39,38,17,56,51,35,74,87,80,72,42,66,43,64,40,28,30,39,22,47,82,66,34,80,44,74,47,97,49,35,69,72,52,31,40,80,59,89,45,102,38,72,47,29,73,62,45,60,78,33,52,41,70,58,71,78,74,74,71,78,78,67,74,77,78,71,85,77,77,84,78,88,85,87,80,90,86,89,84,84,89,86,84,85,82,89,82,88,78,85,74,80,83,72,88,79,72,74,74,52,72,68,58,46,51,52,49,54,51,51,55,49,55,54,52,52,53,53,51,54,51,50,54,49,23,62,77,69,72,47,60,65,67,63,53,48,52,52,52,53,51,52,52,52,50,55,45,68,76,63,49,92,78,60,93,75,83,64,75,70,76,75,74,71,76,85,78,81,82,80,88,86,82,95,72,89,76,82,81,74,84,79,83,77,85,79,85,89,127

pLDDT: mean 70.91, std 24.14, range [26.2, 98.62]

Secondary structure (DSSP, 8-state):
------STTTPPPS-TT------GGGSTT-PPPTT-PPBPHHHHHHHHHHHHHHHHHTTT----EEEEEEESS-TT-EEE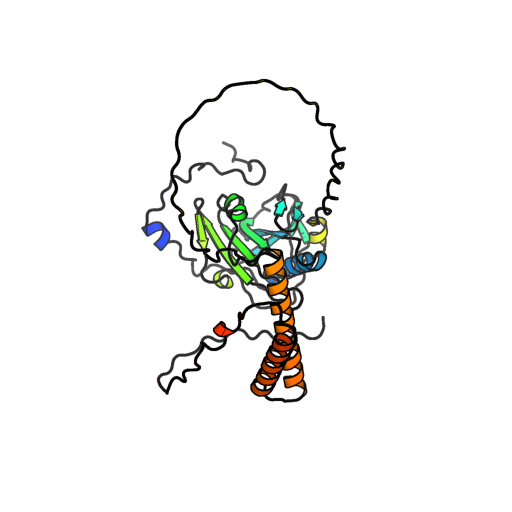EE--EEEETTEEEES-STTEEETTT--EESSSSPTTEEEEEEEEE-SS---SS--HHHHHHHTTS-EEEEEEEEEETTTTEEEEEEEEEETTEEEE-S-GGGTB----------GGGGGSEEEPPP-----PPP---------------------------------PPPHHHHHHHHHHHHHHHHHHHHHHHHHHHHT--HHHHHHHHHHHHHHHHHHH-SSS---GGGSSS----PPP-----PPPPP--PPP----

Foldseek 3Di:
DDDDPDDQPQDFDPPVPLPPPCDPCNVVVPDDDPPQQAAEQQLVLQVLQVQLVQCVVVVQWWKAKWWWKAFQPPRNDIWTWGAQWETTRPDIDHRDSAQTATFAPRDGRRDPPPPRIDTAAMEMENRPDPDLDDDPVNLVRGLSPFHKYKYWYPCDSVVRDTHIWIWGHDSSDIGTDPHSVSRHVNPDDPHHTDPSSVVRYHYDDPPPPPPPPPPDPPDDDDDDDDDDDDDDDDDDDDDPDPPDPPDDDDPVRVVVVVVVVVVLVVLLVVLVVVCVVVVHDSVVSVVVSVVVSVVVCVVVPPPDPDPPPVVVPDDPDDDDDDDDDDDPDDDDDDDDDDD

Mean predicted aligned error: 18.0 Å